Protein AF-A0A7S0XSB6-F1 (afdb_monomer)

Solvent-accessible surface area (backbone atoms only — not comparable to full-atom values): 20574 Å² total; per-residue (Å²): 130,50,94,81,71,77,56,43,35,43,68,70,55,48,52,51,52,40,43,72,72,69,50,85,68,53,77,68,51,53,50,52,53,38,41,76,37,70,24,50,68,46,96,87,71,50,72,51,73,60,26,44,51,65,60,31,54,49,51,53,53,50,52,53,52,50,51,50,48,42,58,72,69,38,48,63,59,51,53,53,54,49,54,60,70,72,47,89,71,77,88,82,67,87,76,77,85,83,84,77,89,80,90,78,83,95,72,95,74,86,87,77,83,80,72,66,60,68,63,57,51,56,54,52,50,60,50,51,54,53,48,52,53,49,53,49,49,50,48,49,50,51,57,73,35,32,68,58,52,39,46,75,75,51,64,90,69,95,80,85,74,69,74,59,69,46,62,73,62,76,58,82,50,94,79,49,68,36,40,70,68,53,52,51,51,48,38,47,74,71,69,48,84,67,54,74,68,58,45,50,54,53,43,56,55,26,32,72,81,67,74,69,45,33,34,69,68,35,46,52,54,50,69,47,71,76,70,70,78,71,77,72,78,77,79,75,86,73,84,84,79,90,82,82,90,84,88,84,92,84,86,83,84,84,80,87,80,87,85,80,61,81,73,67,54,55,66,58,50,56,62,69,73,36,66,69,62,55,51,59,50,50,60,62,59,66,49,87,60,88,77,50,73,66,58,51,47,50,52,37,49,75,71,71,48,88,64,56,74,68,54,43,47,52,51,50,54,50,54,54,58,68,67,72,74,122

Foldseek 3Di:
DDPVPPQKDDLVRVVVVCVVVVNDDDLVVSLVLCVLQVWDADPVRDTDDIGRNVSSVVSVVVVVVVVVVCVVVCVVVVVVVVVVVVDCPDPPPDDDDPPDDDDDDDDDDDDPDDPPVVVVVVVVVVVVVVLVVVLVVVLVLCVVCVVVLCCLAPDDPPDDDDPVVNVVLVAHDQPDWAALVSVQVSCVVSVNDDDPVSSVVLVCQLPVVVPRTGGPVSSVVSSPDPPPPPPDPPPDDDDDDDDDDDDDDDDDDDDDDDDDDPVLVPLVVVCVVDVVNLVVVVVVVVPVDPQDLVNQVVVCVVVVNDDDSVVSSVVVVVNVVVVPPD

Nearest PDB structures (foldseek):
  2bl0-assembly1_C  TM=6.917E-01  e=5.162E-02  Physarum polycephalum
  6u42-assembly1_6P  TM=3.434E-01  e=3.060E-01  Chlamydomonas reinhardtii
  8snb-assembly1_3J  TM=2.338E-01  e=1.535E+00  Strongylocentrotus purpuratus

Secondary structure (DSSP, 8-state):
--TT-SSEE-HHHHHHHHHHTT----HHHHHHHHHHTT-EE-TTS-EES-EEHHHHHHHHHHHHHHHHHHHHTTHHHHHHHHHHHHS---S-S-----------------------HHHHHHHHHHHHHHHHHHHHHHHHHHHHTHHHHHHHHS---TTSS-HHHHHTTT--STTPPEEHHHHHHHHHHTT----HHHHHHHHHHH-TT--SEE-HHHHHHHHS-------------PPP---------------------TTHHHHHHHHHT-HHHHHHHHHHHHS-----HHHHHHHHHHTT----HHHHHHHHHHHHHHHTT-

InterPro domains:
  IPR002048 EF-hand domain [PS50222] (194-229)
  IPR011992 EF-hand domain pair [SSF47473] (5-223)
  IPR011992 EF-hand domain pair [SSF47473] (179-322)
  IPR051581 Calcium-Binding Signalling family [PTHR34524] (131-239)

Organism: Hemiselmis andersenii (NCBI:txid464988)

pLDDT: mean 70.0, std 22.0, range [27.61, 97.5]

Sequence (326 aa):
ISPAGDGRVEFEQLKTGLSAAGLMLGDGDYKAVWAAAGGDVYPNGRVSGRVDINGFLGVMQNQQRDEERMMESGYAVHMRSSLNKGWGVRDDAAVLPITGMNRGKSRPMDHASLVDEAVVEEKLTRSADRFAKWEEQVKSDLQAHKPSVMKLFRVVEPGTVTDQELREMGGGREGVPLGYKEVRKGLQKAGISVSDRDFETVWRRADKDCVGSVTFNDLTRAFAVADTPKESPSRKKFALPHMTDEEPTSPIKLRNTPATSEKDHIGLWMLQSNPTFISSFQNCLSDKREVSSDDFVSALSLSGVVLSDRDARELFRRAQLSSGGG

Mean predicted aligned error: 20.64 Å

Radius of gyration: 29.43 Å; Cα contacts (8 Å, |Δi|>4): 149; chains: 1; bounding box: 77×77×71 Å

Structure (mmCIF, N/CA/C/O backbone):
data_AF-A0A7S0XSB6-F1
#
_entry.id   AF-A0A7S0XSB6-F1
#
loop_
_atom_site.group_PDB
_atom_site.id
_atom_site.type_symbol
_atom_site.label_atom_id
_atom_site.label_alt_id
_atom_site.label_comp_id
_atom_site.label_asym_id
_atom_site.label_entity_id
_atom_site.label_seq_id
_atom_site.pdbx_PDB_ins_code
_atom_site.Cartn_x
_atom_site.Cartn_y
_atom_site.Cartn_z
_atom_site.occupancy
_atom_site.B_iso_or_equiv
_atom_site.auth_seq_id
_atom_site.auth_comp_id
_atom_site.auth_asym_id
_atom_site.auth_atom_id
_atom_site.pdbx_PDB_model_num
ATOM 1 N N . ILE A 1 1 ? 10.625 -1.079 -17.539 1.00 58.34 1 ILE A N 1
ATOM 2 C CA . ILE A 1 1 ? 11.972 -1.566 -17.936 1.00 58.34 1 ILE A CA 1
ATOM 3 C C . ILE A 1 1 ? 12.836 -0.340 -18.213 1.00 58.34 1 ILE A C 1
ATOM 5 O O . ILE A 1 1 ? 12.307 0.611 -18.780 1.00 58.34 1 ILE A O 1
ATOM 9 N N . SER A 1 2 ? 14.091 -0.322 -17.751 1.00 70.44 2 SER A N 1
ATOM 10 C CA . SER A 1 2 ? 15.007 0.814 -17.942 1.00 70.44 2 SER A CA 1
ATOM 11 C C . SER A 1 2 ? 15.144 1.153 -19.431 1.00 70.44 2 SER A C 1
ATOM 13 O O . SER A 1 2 ? 15.390 0.241 -20.224 1.00 70.44 2 SER A O 1
ATOM 15 N N . PRO A 1 3 ? 15.010 2.430 -19.832 1.00 76.25 3 PRO A N 1
ATOM 16 C CA . PRO A 1 3 ? 15.161 2.832 -21.230 1.00 76.25 3 PRO A CA 1
ATOM 17 C C . PRO A 1 3 ? 16.569 2.548 -21.772 1.00 76.25 3 PRO A C 1
ATOM 19 O O . PRO A 1 3 ? 16.753 2.489 -22.983 1.00 76.25 3 PRO A O 1
ATOM 22 N N . ALA A 1 4 ? 17.554 2.342 -20.890 1.00 85.19 4 ALA A N 1
ATOM 23 C CA . ALA A 1 4 ? 18.924 2.012 -21.263 1.00 85.19 4 ALA A CA 1
ATOM 24 C C . ALA A 1 4 ? 19.142 0.518 -21.574 1.00 85.19 4 ALA A C 1
ATOM 26 O O . ALA A 1 4 ? 20.193 0.169 -22.103 1.00 85.19 4 ALA A O 1
ATOM 27 N N . GLY A 1 5 ? 18.193 -0.368 -21.240 1.00 91.44 5 GLY A N 1
ATOM 28 C CA . GLY A 1 5 ? 18.325 -1.812 -21.480 1.00 91.44 5 GLY A CA 1
ATOM 29 C C . GLY A 1 5 ? 19.453 -2.499 -20.695 1.00 91.44 5 GLY A C 1
ATOM 30 O O . GLY A 1 5 ? 19.761 -3.656 -20.956 1.00 91.44 5 GLY A O 1
ATOM 31 N N . ASP A 1 6 ? 20.054 -1.822 -19.717 1.00 94.38 6 ASP A N 1
ATOM 32 C CA . ASP A 1 6 ? 21.196 -2.298 -18.926 1.00 94.38 6 ASP A CA 1
ATOM 33 C C . ASP A 1 6 ? 20.808 -3.265 -17.794 1.00 94.38 6 ASP A C 1
ATOM 35 O O . ASP A 1 6 ? 21.651 -3.649 -16.987 1.00 94.38 6 ASP A O 1
ATOM 39 N N . GLY A 1 7 ? 19.527 -3.634 -17.701 1.00 94.75 7 GLY A N 1
ATOM 40 C CA . GLY A 1 7 ? 18.993 -4.465 -16.620 1.00 94.75 7 GLY A CA 1
ATOM 41 C C . GLY A 1 7 ? 18.985 -3.773 -15.254 1.00 94.75 7 GLY A C 1
ATOM 42 O O . GLY A 1 7 ? 18.571 -4.378 -14.270 1.00 94.75 7 GLY A O 1
ATOM 43 N N . ARG A 1 8 ? 19.397 -2.504 -15.165 1.00 96.50 8 ARG A N 1
ATOM 44 C CA . ARG A 1 8 ? 19.453 -1.769 -13.902 1.00 96.50 8 ARG A CA 1
ATOM 45 C C . ARG A 1 8 ? 18.243 -0.865 -13.761 1.00 96.50 8 ARG A C 1
ATOM 47 O O . ARG A 1 8 ? 17.871 -0.172 -14.701 1.00 96.50 8 ARG A O 1
ATOM 54 N N . VAL A 1 9 ? 17.637 -0.853 -12.582 1.00 96.88 9 VAL A N 1
ATOM 55 C CA . VAL A 1 9 ? 16.464 -0.030 -12.278 1.00 96.88 9 VAL A CA 1
ATOM 56 C C . VAL A 1 9 ? 16.768 0.953 -11.159 1.00 96.88 9 VAL A C 1
ATOM 58 O O . VAL A 1 9 ? 17.516 0.655 -10.227 1.00 96.88 9 VAL A O 1
ATOM 61 N N . GLU A 1 10 ? 16.195 2.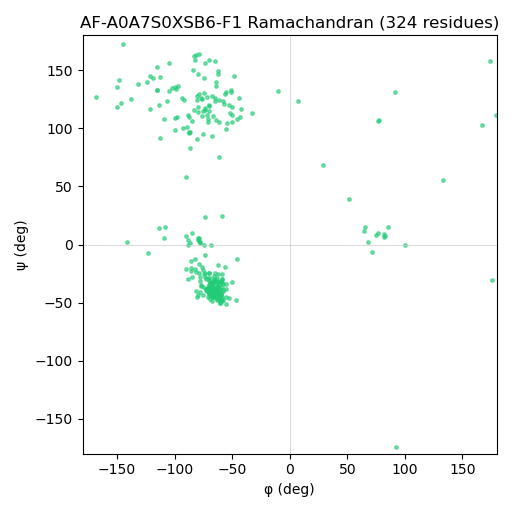147 -11.269 1.00 96.94 10 GLU A N 1
ATOM 62 C CA . GLU A 1 10 ? 16.177 3.142 -10.193 1.00 96.94 10 GLU A CA 1
ATOM 63 C C . GLU A 1 10 ? 15.022 2.861 -9.219 1.00 96.94 10 GLU A C 1
ATOM 65 O O . GLU A 1 10 ? 14.068 2.156 -9.556 1.00 96.94 10 GLU A O 1
ATOM 70 N N . PHE A 1 11 ? 15.085 3.427 -8.010 1.00 96.75 11 PHE A N 1
ATOM 71 C CA . PHE A 1 11 ? 14.106 3.155 -6.950 1.00 96.75 11 PHE A CA 1
ATOM 72 C C . PHE A 1 11 ? 12.657 3.420 -7.380 1.00 96.75 11 PHE A C 1
ATOM 74 O O . PHE A 1 11 ? 11.788 2.572 -7.189 1.00 96.75 11 PHE A O 1
ATOM 81 N N . GLU A 1 12 ? 12.398 4.549 -8.043 1.00 96.69 12 GLU A N 1
ATOM 82 C CA . GLU A 1 12 ? 11.055 4.897 -8.530 1.00 96.69 12 GLU A CA 1
ATOM 83 C C . GLU A 1 12 ? 10.557 3.941 -9.625 1.00 96.69 12 GLU A C 1
ATOM 85 O O . GLU A 1 12 ? 9.363 3.646 -9.716 1.00 96.69 12 GLU A O 1
ATOM 90 N N . GLN A 1 13 ? 11.470 3.398 -10.437 1.00 95.88 13 GLN A N 1
ATOM 91 C CA . GLN A 1 13 ? 11.128 2.411 -11.463 1.00 95.88 13 GLN A CA 1
ATOM 92 C C . GLN A 1 13 ? 10.774 1.062 -10.833 1.00 95.88 13 GLN A C 1
ATOM 94 O O . GLN A 1 13 ? 9.817 0.425 -11.274 1.00 95.88 13 GLN A O 1
ATOM 99 N N . LEU A 1 14 ? 11.505 0.647 -9.790 1.00 95.50 14 LEU A N 1
ATOM 100 C CA . LEU A 1 14 ? 11.171 -0.547 -9.015 1.00 95.50 14 LEU A CA 1
ATOM 101 C C . LEU A 1 14 ? 9.812 -0.379 -8.326 1.00 95.50 14 LEU A C 1
ATOM 103 O O . LEU A 1 14 ? 8.959 -1.254 -8.452 1.00 95.50 14 LEU A O 1
ATOM 107 N N . LYS A 1 15 ? 9.585 0.762 -7.663 1.00 96.50 15 LYS A N 1
ATOM 108 C CA . LYS A 1 15 ? 8.315 1.090 -7.000 1.00 96.50 15 LYS A CA 1
ATOM 109 C C . LYS A 1 15 ? 7.144 1.005 -7.976 1.00 96.50 15 LYS A C 1
ATOM 111 O O . LYS A 1 15 ? 6.189 0.277 -7.726 1.00 96.50 15 LYS A O 1
ATOM 116 N N . THR A 1 16 ? 7.271 1.664 -9.128 1.00 95.94 16 THR A N 1
ATOM 117 C CA . THR A 1 16 ? 6.263 1.632 -10.198 1.00 95.94 16 THR A CA 1
ATOM 118 C C . THR A 1 16 ? 6.025 0.210 -10.709 1.00 95.94 16 THR A C 1
ATOM 120 O O . THR A 1 16 ? 4.878 -0.185 -10.897 1.00 95.94 16 THR A O 1
ATOM 123 N N . GLY A 1 17 ? 7.088 -0.578 -10.907 1.00 94.75 17 GLY A N 1
ATOM 124 C CA . GLY A 1 17 ? 6.984 -1.967 -11.359 1.00 94.75 17 GLY A CA 1
ATOM 125 C C . GLY A 1 17 ? 6.256 -2.871 -10.362 1.00 94.75 17 GLY A C 1
ATOM 126 O O . GLY A 1 17 ? 5.386 -3.640 -10.759 1.00 94.75 17 GLY A O 1
ATOM 127 N N . LEU A 1 18 ? 6.558 -2.741 -9.069 1.00 94.75 18 LEU A N 1
ATOM 128 C CA . LEU A 1 18 ? 5.890 -3.489 -8.001 1.00 94.75 18 LEU A CA 1
ATOM 129 C C . LEU A 1 18 ? 4.416 -3.082 -7.864 1.00 94.75 18 LEU A C 1
ATOM 131 O O . LEU A 1 18 ? 3.551 -3.951 -7.791 1.00 94.75 18 LEU A O 1
ATOM 135 N N . SER A 1 19 ? 4.108 -1.782 -7.916 1.00 94.56 19 SER A N 1
ATOM 136 C CA . SER A 1 19 ? 2.720 -1.303 -7.923 1.00 94.56 19 SER A CA 1
ATOM 137 C C . SER A 1 19 ? 1.939 -1.808 -9.138 1.00 94.56 19 SER A C 1
ATOM 139 O O . SER A 1 19 ? 0.792 -2.223 -8.994 1.00 94.56 19 SER A O 1
ATOM 141 N N . ALA A 1 20 ? 2.557 -1.827 -10.323 1.00 93.00 20 ALA A N 1
ATOM 142 C CA . ALA A 1 20 ? 1.941 -2.365 -11.536 1.00 93.00 20 ALA A CA 1
ATOM 143 C C . ALA A 1 20 ? 1.693 -3.881 -11.454 1.00 93.00 20 ALA A C 1
ATOM 145 O O . ALA A 1 20 ? 0.752 -4.378 -12.064 1.00 93.00 20 ALA A O 1
ATOM 146 N N . ALA A 1 21 ? 2.490 -4.606 -10.665 1.00 91.56 21 ALA A N 1
ATOM 147 C CA . ALA A 1 21 ? 2.267 -6.014 -10.346 1.00 91.56 21 ALA A CA 1
ATOM 148 C C . ALA A 1 21 ? 1.198 -6.237 -9.251 1.00 91.56 21 ALA A C 1
ATOM 150 O O . ALA A 1 21 ? 1.011 -7.365 -8.803 1.00 91.56 21 ALA A O 1
ATOM 151 N N . GLY A 1 22 ? 0.512 -5.182 -8.794 1.00 93.12 22 GLY A N 1
ATOM 152 C CA . GLY A 1 22 ? -0.508 -5.255 -7.744 1.00 93.12 22 GLY A CA 1
ATOM 153 C C . GLY A 1 22 ? 0.048 -5.268 -6.316 1.00 93.12 22 GLY A C 1
ATOM 154 O O . GLY A 1 22 ? -0.717 -5.413 -5.364 1.00 93.12 22 GLY A O 1
ATOM 155 N N . LEU A 1 23 ? 1.361 -5.087 -6.135 1.00 93.25 23 LEU A N 1
ATOM 156 C CA . LEU A 1 23 ? 1.990 -5.006 -4.816 1.00 93.25 23 LEU A CA 1
ATOM 157 C C . LEU A 1 23 ? 1.967 -3.556 -4.319 1.00 93.25 23 LEU A C 1
ATOM 159 O O . LEU A 1 23 ? 2.831 -2.738 -4.647 1.00 93.25 23 LEU A O 1
ATOM 163 N N . MET A 1 24 ? 0.952 -3.248 -3.513 1.00 92.81 24 MET A N 1
ATOM 164 C CA . MET A 1 24 ? 0.815 -1.983 -2.789 1.00 92.81 24 MET A CA 1
ATOM 165 C C . MET A 1 24 ? 1.565 -2.087 -1.456 1.00 92.81 24 MET A C 1
ATOM 167 O O . MET A 1 24 ? 1.044 -2.638 -0.489 1.00 92.81 24 MET A O 1
ATOM 171 N N . LEU A 1 25 ? 2.802 -1.591 -1.417 1.00 95.25 25 LEU A N 1
ATOM 172 C CA . LEU A 1 25 ? 3.657 -1.629 -0.228 1.00 95.25 25 LEU A CA 1
ATOM 173 C C . LEU A 1 25 ? 3.739 -0.247 0.440 1.00 95.25 25 LEU A C 1
ATOM 175 O O . LEU A 1 25 ? 3.542 0.784 -0.207 1.00 95.25 25 LEU A O 1
ATOM 179 N N . GLY A 1 26 ? 4.047 -0.201 1.739 1.00 94.69 26 GLY A N 1
ATOM 180 C CA . GLY A 1 26 ? 4.381 1.060 2.401 1.00 94.69 26 GLY A CA 1
ATOM 181 C C . GLY A 1 26 ? 5.743 1.593 1.939 1.00 94.69 26 GLY A C 1
ATOM 182 O O . GLY A 1 26 ? 6.605 0.839 1.497 1.00 94.69 26 GLY A O 1
ATOM 183 N N . ASP A 1 27 ? 5.998 2.897 2.093 1.00 95.38 27 ASP A N 1
ATOM 184 C CA . ASP A 1 27 ? 7.312 3.479 1.758 1.00 95.38 27 ASP A CA 1
ATOM 185 C C . ASP A 1 27 ? 8.470 2.838 2.546 1.00 95.38 27 ASP A C 1
ATOM 187 O O . ASP A 1 27 ? 9.593 2.774 2.049 1.00 95.38 27 ASP A O 1
ATOM 191 N N . GLY A 1 28 ? 8.213 2.359 3.768 1.00 95.75 28 GLY A N 1
ATOM 192 C CA . GLY A 1 28 ? 9.189 1.591 4.547 1.00 95.75 28 GLY A CA 1
ATOM 193 C C . GLY A 1 28 ? 9.495 0.231 3.919 1.00 95.75 28 GLY A C 1
ATOM 194 O O . GLY A 1 28 ? 10.660 -0.144 3.802 1.00 95.75 28 GLY A O 1
ATOM 195 N N . ASP A 1 29 ? 8.465 -0.456 3.434 1.00 96.62 29 ASP A N 1
ATOM 196 C CA . ASP A 1 29 ? 8.582 -1.772 2.808 1.00 96.62 29 ASP A CA 1
ATOM 197 C C . ASP A 1 29 ? 9.283 -1.679 1.450 1.00 96.62 29 ASP A C 1
ATOM 199 O O . ASP A 1 29 ? 10.177 -2.471 1.168 1.00 96.62 29 ASP A O 1
ATOM 203 N N . TYR A 1 30 ? 8.981 -0.657 0.636 1.00 96.75 30 TYR A N 1
ATOM 204 C CA . TYR A 1 30 ? 9.718 -0.416 -0.611 1.00 96.75 30 TYR A CA 1
ATOM 205 C C . TYR A 1 30 ? 11.215 -0.216 -0.362 1.00 96.75 30 TYR A C 1
ATOM 207 O O . TYR A 1 30 ? 12.038 -0.719 -1.125 1.00 96.75 30 TYR A O 1
ATOM 215 N N . LYS A 1 31 ? 11.589 0.486 0.714 1.00 97.06 31 LYS A N 1
ATOM 216 C CA . LYS A 1 31 ? 12.999 0.668 1.096 1.00 97.06 31 LYS A CA 1
ATOM 217 C C . LYS A 1 31 ? 13.631 -0.632 1.580 1.00 97.06 31 LYS A C 1
ATOM 219 O O . LYS A 1 31 ? 14.782 -0.889 1.247 1.00 97.06 31 LYS A O 1
ATOM 224 N N . ALA A 1 32 ? 12.894 -1.456 2.322 1.00 95.56 32 ALA A N 1
ATOM 225 C CA . ALA A 1 32 ? 13.370 -2.773 2.737 1.00 95.56 32 ALA A CA 1
ATOM 226 C C . ALA A 1 32 ? 13.613 -3.689 1.526 1.00 95.56 32 ALA A C 1
ATOM 228 O O . ALA A 1 32 ? 14.671 -4.309 1.432 1.00 95.56 32 ALA A O 1
ATOM 229 N N . VAL A 1 33 ? 12.689 -3.703 0.560 1.00 94.94 33 VAL A N 1
ATOM 230 C CA . VAL A 1 33 ? 12.844 -4.438 -0.706 1.00 94.94 33 VAL A CA 1
ATOM 231 C C . VAL A 1 33 ? 14.030 -3.897 -1.509 1.00 94.94 33 VAL A C 1
ATOM 233 O O . VAL A 1 33 ? 14.827 -4.680 -2.018 1.00 94.94 33 VAL A O 1
ATOM 236 N N . TRP A 1 34 ? 14.204 -2.574 -1.575 1.00 96.38 34 TRP A N 1
ATOM 237 C CA . TRP A 1 34 ? 15.356 -1.948 -2.233 1.00 96.38 34 TRP A CA 1
ATOM 238 C C . TRP A 1 34 ? 16.688 -2.354 -1.597 1.00 96.38 34 TRP A C 1
ATOM 240 O O . TRP A 1 34 ? 17.613 -2.733 -2.313 1.00 96.38 34 TRP A O 1
ATOM 250 N N . ALA A 1 35 ? 16.772 -2.340 -0.264 1.00 95.50 35 ALA A N 1
ATOM 251 C CA . ALA A 1 35 ? 17.956 -2.784 0.467 1.00 95.50 35 ALA A CA 1
ATOM 252 C C . ALA A 1 35 ? 18.254 -4.271 0.222 1.00 95.50 35 ALA A C 1
ATOM 254 O O . ALA A 1 35 ? 19.399 -4.639 -0.033 1.00 95.50 35 ALA A O 1
ATOM 255 N N . ALA A 1 36 ? 17.223 -5.122 0.238 1.00 93.00 36 ALA A N 1
ATOM 256 C CA . ALA A 1 36 ? 17.352 -6.552 -0.048 1.00 93.00 36 ALA A CA 1
ATOM 257 C C . ALA A 1 36 ? 17.825 -6.823 -1.485 1.00 93.00 36 ALA A C 1
ATOM 259 O O . ALA A 1 36 ? 18.522 -7.801 -1.743 1.00 93.00 36 ALA A O 1
ATOM 260 N N . ALA A 1 37 ? 17.496 -5.925 -2.412 1.00 94.12 37 ALA A N 1
ATOM 261 C CA . ALA A 1 37 ? 17.958 -5.971 -3.789 1.00 94.12 37 ALA A CA 1
ATOM 262 C C . ALA A 1 37 ? 19.406 -5.470 -3.983 1.00 94.12 37 ALA A C 1
ATOM 264 O O . ALA A 1 37 ? 19.897 -5.435 -5.110 1.00 94.12 37 ALA A O 1
ATOM 265 N N . GLY A 1 38 ? 20.091 -5.070 -2.905 1.00 94.69 38 GLY A N 1
ATOM 266 C CA . GLY A 1 38 ? 21.448 -4.519 -2.940 1.00 94.69 38 GLY A CA 1
ATOM 267 C C . GLY A 1 38 ? 21.510 -3.015 -3.216 1.00 94.69 38 GLY A C 1
ATOM 268 O O . GLY A 1 38 ? 22.572 -2.506 -3.564 1.00 94.69 38 GLY A O 1
ATOM 269 N N . GLY A 1 39 ? 20.387 -2.304 -3.100 1.00 96.06 39 GLY A N 1
ATOM 270 C CA . GLY A 1 39 ? 20.333 -0.850 -3.210 1.00 96.06 39 GLY A CA 1
ATOM 271 C C . GLY A 1 39 ? 20.680 -0.144 -1.896 1.00 96.06 39 GLY A C 1
ATOM 272 O O . GLY A 1 39 ? 20.407 -0.649 -0.807 1.00 96.06 39 GLY A O 1
ATOM 273 N N . ASP A 1 40 ? 21.243 1.061 -1.982 1.00 97.38 40 ASP A N 1
ATOM 274 C CA . ASP A 1 40 ? 21.654 1.820 -0.799 1.00 97.38 40 ASP A CA 1
ATOM 275 C C . ASP A 1 40 ? 20.460 2.539 -0.148 1.00 97.38 40 ASP A C 1
ATOM 277 O O . ASP A 1 40 ? 19.733 3.300 -0.800 1.00 97.38 40 ASP A O 1
ATOM 281 N N . VAL A 1 41 ? 20.281 2.338 1.164 1.00 97.44 41 VAL A N 1
ATOM 282 C CA . VAL A 1 41 ? 19.310 3.059 2.005 1.00 97.44 41 VAL A CA 1
ATOM 283 C C . VAL A 1 41 ? 20.055 3.759 3.140 1.00 97.44 41 VAL A C 1
ATOM 285 O O . VAL A 1 41 ? 20.661 3.120 3.997 1.00 97.44 41 VAL A O 1
ATOM 288 N N . TYR A 1 42 ? 20.007 5.088 3.171 1.00 97.25 42 TYR A N 1
ATOM 289 C CA . TYR A 1 42 ? 20.665 5.893 4.200 1.00 97.25 42 TYR A CA 1
ATOM 290 C C . TYR A 1 42 ? 19.816 5.997 5.483 1.00 97.25 42 TYR A C 1
ATOM 292 O O . TYR A 1 42 ? 18.589 5.895 5.419 1.00 97.25 42 TYR A O 1
ATOM 300 N N . PRO A 1 43 ? 20.420 6.315 6.649 1.00 96.88 43 PRO A N 1
ATOM 301 C CA . PRO A 1 43 ? 19.699 6.460 7.922 1.00 96.88 43 PRO A CA 1
ATOM 302 C C . PRO A 1 43 ? 18.590 7.523 7.926 1.00 96.88 43 PRO A C 1
ATOM 304 O O . PRO A 1 43 ? 17.634 7.423 8.686 1.00 96.88 43 PRO A O 1
ATOM 307 N N . ASN A 1 44 ? 18.688 8.537 7.062 1.00 96.19 44 ASN A N 1
ATOM 308 C CA . ASN A 1 44 ? 17.639 9.547 6.874 1.00 96.19 44 ASN A CA 1
ATOM 309 C C . ASN A 1 44 ? 16.475 9.054 5.988 1.00 96.19 44 ASN A C 1
ATOM 311 O O . ASN A 1 44 ? 15.602 9.836 5.617 1.00 96.19 44 ASN A O 1
ATOM 315 N N . GLY A 1 45 ? 16.484 7.777 5.597 1.00 95.81 45 GLY A N 1
ATOM 316 C CA . GLY A 1 45 ? 15.491 7.160 4.730 1.00 95.81 45 GLY A CA 1
ATOM 317 C C . GLY A 1 45 ? 15.622 7.538 3.257 1.00 95.81 45 GLY A C 1
ATOM 318 O O . GLY A 1 45 ? 14.721 7.198 2.487 1.00 95.81 45 GLY A O 1
ATOM 319 N N . ARG A 1 46 ? 16.683 8.243 2.847 1.00 97.19 46 ARG A N 1
ATOM 320 C CA . ARG A 1 46 ? 16.968 8.493 1.432 1.00 97.19 46 ARG A CA 1
ATOM 321 C C . ARG A 1 46 ? 17.501 7.213 0.797 1.00 97.19 46 ARG A C 1
ATOM 323 O O . ARG A 1 46 ? 18.254 6.475 1.422 1.00 97.19 46 ARG A O 1
ATOM 330 N N . VAL A 1 47 ? 17.122 6.979 -0.448 1.00 97.50 47 VAL A N 1
ATOM 331 C CA . VAL A 1 47 ? 17.588 5.852 -1.258 1.00 97.50 47 VAL A CA 1
ATOM 332 C C . VAL A 1 47 ? 18.449 6.373 -2.399 1.00 97.50 47 VAL A C 1
ATOM 334 O O . VAL A 1 47 ? 18.195 7.464 -2.922 1.00 97.50 47 VAL A O 1
ATOM 337 N N . SER A 1 48 ? 19.491 5.635 -2.758 1.00 96.88 48 SER A N 1
ATOM 338 C CA . SER A 1 48 ? 20.333 5.937 -3.915 1.00 96.88 48 SER A CA 1
ATOM 339 C C . SER A 1 48 ? 20.813 4.655 -4.590 1.00 96.88 48 SER A C 1
ATOM 341 O O . SER A 1 48 ? 20.585 3.543 -4.110 1.00 96.88 48 SER A O 1
ATOM 343 N N . GLY A 1 49 ? 21.449 4.833 -5.746 1.00 95.31 49 GLY A N 1
ATOM 344 C CA . GLY A 1 49 ? 22.010 3.746 -6.531 1.00 95.31 49 GLY A CA 1
ATOM 345 C C . GLY A 1 49 ? 21.052 3.206 -7.588 1.00 95.31 49 GLY A C 1
ATOM 346 O O . GLY A 1 49 ? 19.978 3.751 -7.850 1.00 95.31 49 GLY A O 1
ATOM 347 N N . ARG A 1 50 ? 21.497 2.132 -8.233 1.00 96.94 50 ARG A N 1
ATOM 348 C CA . ARG A 1 50 ? 20.721 1.354 -9.194 1.00 96.94 50 ARG A CA 1
ATOM 349 C C . ARG A 1 50 ? 20.860 -0.112 -8.835 1.00 96.94 50 ARG A C 1
ATOM 351 O O . ARG A 1 50 ? 21.963 -0.564 -8.542 1.00 96.94 50 ARG A O 1
ATOM 358 N N . VAL A 1 51 ? 19.755 -0.833 -8.905 1.00 96.56 51 VAL A N 1
ATOM 359 C CA . VAL A 1 51 ? 19.686 -2.262 -8.604 1.00 96.56 51 VAL A CA 1
ATOM 360 C C . VAL A 1 51 ? 19.642 -3.035 -9.914 1.00 96.56 51 VAL A C 1
ATOM 362 O O . VAL A 1 51 ? 18.893 -2.666 -10.815 1.00 96.56 51 VAL A O 1
ATOM 365 N N . ASP A 1 52 ? 20.429 -4.103 -10.030 1.00 96.06 52 ASP A N 1
ATOM 366 C CA . ASP A 1 52 ? 20.301 -5.056 -11.137 1.00 96.06 52 ASP A CA 1
ATOM 367 C C . ASP A 1 52 ? 19.052 -5.921 -10.923 1.00 96.06 52 ASP A C 1
ATOM 369 O O . ASP A 1 52 ? 18.968 -6.688 -9.960 1.00 96.06 52 ASP A O 1
ATOM 373 N N . ILE A 1 53 ? 18.073 -5.796 -11.822 1.00 94.19 53 ILE A N 1
ATOM 374 C CA . ILE A 1 53 ? 16.799 -6.510 -11.720 1.00 94.19 53 ILE A CA 1
ATOM 375 C C . ILE A 1 53 ? 16.994 -8.026 -11.787 1.00 94.19 53 ILE A C 1
ATOM 377 O O . ILE A 1 53 ? 16.264 -8.765 -11.132 1.00 94.19 53 ILE A O 1
ATOM 381 N N . ASN A 1 54 ? 17.997 -8.500 -12.530 1.00 93.19 54 ASN A N 1
ATOM 382 C CA . ASN A 1 54 ? 18.282 -9.928 -12.631 1.00 93.19 54 ASN A CA 1
ATOM 383 C C . ASN A 1 54 ? 18.870 -10.452 -11.319 1.00 93.19 54 ASN A C 1
ATOM 385 O O . ASN A 1 54 ? 18.498 -11.534 -10.868 1.00 93.19 54 ASN A O 1
ATOM 389 N N . GLY A 1 55 ? 19.730 -9.655 -10.674 1.00 91.56 55 GLY A N 1
ATOM 390 C CA . GLY A 1 55 ? 20.230 -9.937 -9.330 1.00 91.56 55 GLY A CA 1
ATOM 391 C C . GLY A 1 55 ? 19.094 -10.014 -8.309 1.00 91.56 55 GLY A C 1
ATOM 392 O O . GLY A 1 55 ? 19.006 -10.986 -7.561 1.00 91.56 55 GLY A O 1
ATOM 393 N N . PHE A 1 56 ? 18.173 -9.047 -8.338 1.00 91.50 56 PHE A N 1
ATOM 394 C CA . PHE A 1 56 ? 16.996 -9.031 -7.466 1.00 91.50 56 PHE A CA 1
ATOM 395 C C . PHE A 1 56 ? 16.096 -10.262 -7.651 1.00 91.50 56 PHE A C 1
ATOM 397 O O . PHE A 1 56 ? 15.748 -10.929 -6.676 1.00 91.50 56 PHE A O 1
ATOM 404 N N . LEU A 1 57 ? 15.756 -10.607 -8.898 1.00 91.56 57 LEU A N 1
ATOM 405 C CA . LEU A 1 57 ? 14.950 -11.794 -9.198 1.00 91.56 57 LEU A CA 1
ATOM 406 C C . LEU A 1 57 ? 15.656 -13.086 -8.766 1.00 91.56 57 LEU A C 1
ATOM 408 O O . LEU A 1 57 ? 15.004 -14.000 -8.261 1.00 91.56 57 LEU A O 1
ATOM 412 N N . GLY A 1 58 ? 16.984 -13.144 -8.897 1.00 91.88 58 GLY A N 1
ATOM 413 C CA . GLY A 1 58 ? 17.789 -14.255 -8.394 1.00 91.88 58 GLY A CA 1
ATOM 414 C C . GLY A 1 58 ? 17.708 -14.407 -6.872 1.00 91.88 58 GLY A C 1
ATOM 415 O O . GLY A 1 58 ? 17.547 -15.522 -6.376 1.00 91.88 58 GLY A O 1
ATOM 416 N N . VAL A 1 59 ? 17.756 -13.300 -6.122 1.00 88.06 59 VAL A N 1
ATOM 417 C CA . VAL A 1 59 ? 17.584 -13.313 -4.657 1.00 88.06 59 VAL A CA 1
ATOM 418 C C . VAL A 1 59 ? 16.191 -13.817 -4.275 1.00 88.06 59 VAL A C 1
ATOM 420 O O . VAL A 1 59 ? 16.086 -14.690 -3.417 1.00 88.06 59 VAL A O 1
ATOM 423 N N . MET A 1 60 ? 15.134 -13.350 -4.949 1.00 87.69 60 MET A N 1
ATOM 424 C CA . MET A 1 60 ? 13.766 -13.812 -4.677 1.00 87.69 60 MET A CA 1
ATOM 425 C C . MET A 1 60 ? 13.576 -15.311 -4.948 1.00 87.69 60 MET A C 1
ATOM 427 O O . MET A 1 60 ? 12.955 -16.006 -4.146 1.00 87.69 60 MET A O 1
ATOM 431 N N . GLN A 1 61 ? 14.135 -15.831 -6.044 1.00 91.00 61 GLN A N 1
ATOM 432 C CA . GLN A 1 61 ? 14.070 -17.264 -6.352 1.00 91.00 61 GLN A CA 1
ATOM 433 C C . GLN A 1 61 ? 14.837 -18.111 -5.332 1.00 91.00 61 GLN A C 1
ATOM 435 O O . GLN A 1 61 ? 14.381 -19.191 -4.957 1.00 91.00 61 GLN A O 1
ATOM 440 N N . ASN A 1 62 ? 15.991 -17.631 -4.864 1.00 88.62 62 ASN A N 1
ATOM 441 C CA . ASN A 1 62 ? 16.743 -18.320 -3.818 1.00 88.62 62 ASN A CA 1
ATOM 442 C C . ASN A 1 62 ? 15.982 -18.318 -2.490 1.00 88.62 62 ASN A C 1
ATOM 444 O O . ASN A 1 62 ? 15.940 -19.348 -1.829 1.00 88.62 62 ASN A O 1
ATOM 448 N N . GLN A 1 63 ? 15.317 -17.213 -2.145 1.00 86.56 63 GLN A N 1
ATOM 449 C CA . GLN A 1 63 ? 14.496 -17.139 -0.940 1.00 86.56 63 GLN A CA 1
ATOM 450 C C . GLN A 1 63 ? 13.315 -18.118 -0.991 1.00 86.56 63 GLN A C 1
ATOM 452 O O . GLN A 1 63 ? 13.079 -18.819 -0.013 1.00 86.56 63 GLN A O 1
ATOM 457 N N . GLN A 1 64 ? 12.640 -18.248 -2.138 1.00 86.81 64 GLN A N 1
ATOM 458 C CA . GLN A 1 64 ? 11.599 -19.268 -2.321 1.00 86.81 64 GLN A CA 1
ATOM 459 C C . GLN A 1 64 ? 12.142 -20.689 -2.142 1.00 86.81 64 GLN A C 1
ATOM 461 O O . GLN A 1 64 ? 11.536 -21.494 -1.444 1.00 86.81 64 GLN A O 1
ATOM 466 N N . ARG A 1 65 ? 13.315 -20.994 -2.711 1.00 90.06 65 ARG A N 1
ATOM 467 C CA . ARG A 1 65 ? 13.948 -22.312 -2.540 1.00 90.06 65 ARG A CA 1
ATOM 468 C C . ARG A 1 65 ? 14.370 -22.583 -1.105 1.00 90.06 65 ARG A C 1
ATOM 470 O O . ARG A 1 65 ? 14.296 -23.721 -0.653 1.00 90.06 65 ARG A O 1
ATOM 477 N N . ASP A 1 66 ? 14.847 -21.569 -0.396 1.00 87.06 66 ASP A N 1
ATOM 478 C CA . ASP A 1 66 ? 15.211 -21.711 1.008 1.00 87.06 66 ASP A CA 1
ATOM 479 C C . ASP A 1 66 ? 13.963 -21.909 1.875 1.00 87.06 66 ASP A C 1
ATOM 481 O O . ASP A 1 66 ? 13.985 -22.746 2.774 1.00 87.06 66 ASP A O 1
ATOM 485 N N . GLU A 1 67 ? 12.853 -21.234 1.568 1.00 84.75 67 GLU A N 1
ATOM 486 C CA . GLU A 1 67 ? 11.554 -21.488 2.202 1.00 84.75 67 GLU A CA 1
ATOM 487 C C . GLU A 1 67 ? 11.049 -22.911 1.922 1.00 84.75 67 GLU A C 1
ATOM 489 O O . GLU A 1 67 ? 10.653 -23.608 2.857 1.00 84.75 67 GLU A O 1
ATOM 494 N N . GLU A 1 68 ? 11.134 -23.385 0.677 1.00 88.62 68 GLU A N 1
ATOM 495 C CA . GLU A 1 68 ? 10.818 -24.771 0.308 1.00 88.62 68 GLU A CA 1
ATOM 496 C C . GLU A 1 68 ? 11.690 -25.762 1.083 1.00 88.62 68 GLU A C 1
ATOM 498 O O . GLU A 1 68 ? 11.166 -26.661 1.735 1.00 88.62 68 GLU A O 1
ATOM 503 N N . ARG A 1 69 ? 13.010 -25.548 1.138 1.00 88.38 69 ARG A N 1
ATOM 504 C CA . ARG A 1 69 ? 13.933 -26.388 1.922 1.00 88.38 69 ARG A CA 1
ATOM 505 C C . ARG A 1 69 ? 13.638 -26.347 3.419 1.00 88.38 69 ARG A C 1
ATOM 507 O O . ARG A 1 69 ? 13.777 -27.360 4.107 1.00 88.38 69 ARG A O 1
ATOM 514 N N . MET A 1 70 ? 13.234 -25.200 3.961 1.00 81.25 70 MET A N 1
ATOM 515 C CA . MET A 1 70 ? 12.814 -25.093 5.362 1.00 81.25 70 MET A CA 1
ATOM 516 C C . MET A 1 70 ? 11.505 -25.847 5.620 1.00 81.25 70 MET A C 1
ATOM 518 O O . MET A 1 70 ? 11.354 -26.466 6.678 1.00 81.25 70 MET A O 1
ATOM 522 N N . MET A 1 71 ? 10.577 -25.847 4.663 1.00 79.94 71 MET A N 1
ATOM 523 C CA . MET A 1 71 ? 9.353 -26.643 4.741 1.00 79.94 71 MET A CA 1
ATOM 524 C C . MET A 1 71 ? 9.644 -28.146 4.615 1.00 79.94 71 MET A C 1
ATOM 526 O O . MET A 1 71 ? 9.155 -28.928 5.432 1.00 79.94 71 MET A O 1
ATOM 530 N N . GLU A 1 72 ? 10.504 -28.546 3.677 1.00 87.38 72 GLU A N 1
ATOM 531 C CA . GLU A 1 72 ? 10.907 -29.938 3.435 1.00 87.38 72 GLU A CA 1
ATOM 532 C C . GLU A 1 72 ? 11.737 -30.529 4.578 1.00 87.38 72 GLU A C 1
ATOM 534 O O . GLU A 1 72 ? 11.552 -31.686 4.950 1.00 87.38 72 GLU A O 1
ATOM 539 N N . SER A 1 73 ? 12.612 -29.734 5.200 1.00 85.00 73 SER A N 1
ATOM 540 C CA . SER A 1 73 ? 13.431 -30.175 6.341 1.00 85.00 73 SER A CA 1
ATOM 541 C C . SER A 1 73 ? 12.619 -30.447 7.614 1.00 85.00 73 SER A C 1
ATOM 543 O O . SER A 1 73 ? 13.185 -30.809 8.647 1.00 85.00 73 SER A O 1
ATOM 545 N N . GLY A 1 74 ? 11.294 -30.257 7.580 1.00 81.75 74 GLY A N 1
ATOM 546 C CA . GLY A 1 74 ? 10.431 -30.424 8.743 1.00 81.75 74 GLY A CA 1
ATOM 547 C C . GLY A 1 74 ? 10.726 -29.402 9.842 1.00 81.75 74 GLY A C 1
ATOM 548 O O . GLY A 1 74 ? 10.262 -29.570 10.971 1.00 81.75 74 GLY A O 1
ATOM 549 N N . TYR A 1 75 ? 11.465 -28.327 9.543 1.00 76.38 75 TYR A N 1
ATOM 550 C CA . TYR A 1 75 ? 11.828 -27.298 10.517 1.00 76.38 75 TYR A CA 1
ATOM 551 C C . TYR A 1 75 ? 10.582 -26.650 11.137 1.00 76.38 75 TYR A C 1
ATOM 553 O O . TYR A 1 75 ? 10.530 -26.432 12.347 1.00 76.38 75 TYR A O 1
ATOM 561 N N . ALA A 1 76 ? 9.519 -26.461 10.348 1.00 65.62 76 ALA A N 1
ATOM 562 C CA . ALA A 1 76 ? 8.218 -26.009 10.845 1.00 65.62 76 ALA A CA 1
ATOM 563 C C . ALA A 1 76 ? 7.589 -26.990 11.858 1.00 65.62 76 ALA A C 1
ATOM 565 O O . ALA A 1 76 ? 7.007 -26.568 12.860 1.00 65.62 76 ALA A O 1
ATOM 566 N N . VAL A 1 77 ? 7.743 -28.302 11.642 1.00 67.25 77 VAL A N 1
ATOM 567 C CA . VAL A 1 77 ? 7.285 -29.352 12.569 1.00 67.25 77 VAL A CA 1
ATOM 568 C C . VAL A 1 77 ? 8.135 -29.345 13.844 1.00 67.25 77 VAL A C 1
ATOM 570 O O . VAL A 1 77 ? 7.600 -29.432 14.953 1.00 67.25 77 VAL A O 1
ATOM 573 N N . HIS A 1 78 ? 9.447 -29.152 13.708 1.00 62.97 78 HIS A N 1
ATOM 574 C CA . HIS A 1 78 ? 10.383 -29.122 14.828 1.00 62.97 78 HIS A CA 1
ATOM 575 C C . HIS A 1 78 ? 10.221 -27.874 15.710 1.00 62.97 78 HIS A C 1
ATOM 577 O O . HIS A 1 78 ? 10.181 -27.997 16.933 1.00 62.97 78 HIS A O 1
ATOM 583 N N . MET A 1 79 ? 10.039 -26.687 15.121 1.00 70.88 79 MET A N 1
ATOM 584 C CA . MET A 1 79 ? 9.756 -25.443 15.852 1.00 70.88 79 MET A CA 1
ATOM 585 C C . MET A 1 79 ? 8.424 -25.519 16.598 1.00 70.88 79 MET A C 1
ATOM 587 O O . MET A 1 79 ? 8.333 -25.107 17.754 1.00 70.88 79 MET A O 1
ATOM 591 N N . ARG A 1 80 ? 7.402 -26.124 15.985 1.00 55.94 80 ARG A N 1
ATOM 592 C CA . ARG A 1 80 ? 6.099 -26.332 16.628 1.00 55.94 80 ARG A CA 1
ATOM 593 C C . ARG A 1 80 ? 6.187 -27.321 17.795 1.00 55.94 80 ARG A C 1
ATOM 595 O O . ARG A 1 80 ? 5.581 -27.081 18.836 1.00 55.94 80 ARG A O 1
ATOM 602 N N . SER A 1 81 ? 6.992 -28.380 17.669 1.00 61.16 81 SER A N 1
ATOM 603 C CA . SER A 1 81 ? 7.262 -29.304 18.779 1.00 61.16 81 SER A CA 1
ATOM 604 C C . SER A 1 81 ? 8.070 -28.657 19.908 1.00 61.16 81 SER A C 1
ATOM 606 O O . SER A 1 81 ? 7.823 -28.980 21.069 1.00 61.16 81 SER A O 1
ATOM 608 N N . SER A 1 82 ? 9.025 -27.778 19.598 1.00 64.38 82 SER A N 1
ATOM 609 C CA . SER A 1 82 ? 9.848 -27.089 20.600 1.00 64.38 82 SER A CA 1
ATOM 610 C C . SER A 1 82 ? 9.066 -26.009 21.349 1.00 64.38 82 SER A C 1
ATOM 612 O O . SER A 1 82 ? 9.193 -25.899 22.566 1.00 64.38 82 SER A O 1
ATOM 614 N N . LEU A 1 83 ? 8.191 -25.270 20.659 1.00 53.56 83 LEU A N 1
ATOM 615 C CA . LEU A 1 83 ? 7.299 -24.296 21.294 1.00 53.56 83 LEU A CA 1
ATOM 616 C C . LEU A 1 83 ? 6.274 -24.977 22.215 1.00 53.56 83 LEU A C 1
ATOM 618 O O . LEU A 1 83 ? 6.039 -24.485 23.316 1.00 53.56 83 LEU A O 1
ATOM 622 N N . ASN A 1 84 ? 5.756 -26.150 21.835 1.00 55.75 84 ASN A N 1
ATOM 623 C CA . ASN A 1 84 ? 4.869 -26.939 22.699 1.00 55.75 84 ASN A CA 1
ATOM 624 C C . ASN A 1 84 ? 5.579 -27.561 23.915 1.00 55.75 84 ASN A C 1
ATOM 626 O O . ASN A 1 84 ? 4.924 -27.838 24.912 1.00 55.75 84 ASN A O 1
ATOM 630 N N . LYS A 1 85 ? 6.899 -27.788 23.859 1.00 56.44 85 LYS A N 1
ATOM 631 C CA . LYS A 1 85 ? 7.672 -28.334 24.992 1.00 56.44 85 LYS A CA 1
ATOM 632 C C . LYS A 1 85 ? 8.159 -27.265 25.976 1.00 56.44 85 LYS A C 1
ATOM 634 O O . LYS A 1 85 ? 8.451 -27.599 27.118 1.00 56.44 85 LYS A O 1
ATOM 639 N N . GLY A 1 86 ? 8.276 -26.006 25.546 1.00 46.44 86 GLY A N 1
ATOM 640 C CA . GLY A 1 86 ? 8.787 -24.909 26.380 1.00 46.44 86 GLY A CA 1
ATOM 641 C C . GLY A 1 86 ? 7.721 -24.162 27.186 1.00 46.44 86 GLY A C 1
ATOM 642 O O . GLY A 1 86 ? 8.041 -23.522 28.184 1.00 46.44 86 GLY A O 1
ATOM 643 N N . TRP A 1 87 ? 6.456 -24.248 26.777 1.00 44.38 87 TRP A N 1
ATOM 644 C CA . TRP A 1 87 ? 5.338 -23.619 27.471 1.00 44.38 87 TRP A CA 1
ATOM 645 C C . TRP A 1 87 ? 4.532 -24.736 28.110 1.00 44.38 87 TRP A C 1
ATOM 647 O O . TRP A 1 87 ? 3.909 -25.508 27.393 1.00 44.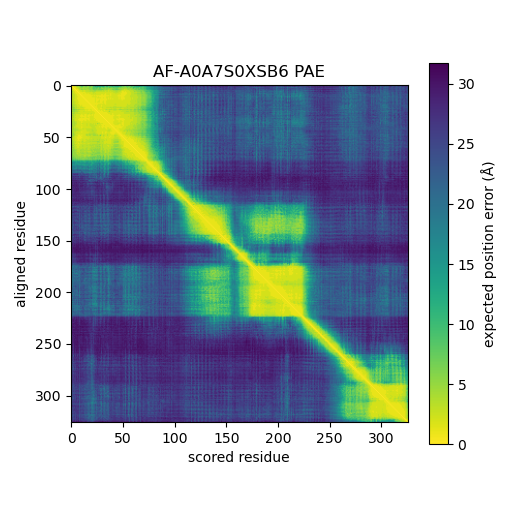38 87 TRP A O 1
ATOM 657 N N . GLY A 1 88 ? 4.591 -24.854 29.439 1.00 50.00 88 GLY A N 1
ATOM 658 C CA . GLY A 1 88 ? 3.848 -25.845 30.220 1.00 50.00 88 GLY A CA 1
ATOM 659 C C . GLY A 1 88 ? 2.334 -25.683 30.070 1.00 50.00 88 GLY A C 1
ATOM 660 O O . GLY A 1 88 ? 1.659 -25.171 30.960 1.00 50.00 88 GLY A O 1
ATOM 661 N N . VAL A 1 89 ? 1.803 -26.102 28.925 1.00 43.44 89 VAL A N 1
ATOM 662 C CA . VAL A 1 89 ? 0.386 -26.353 28.712 1.00 43.44 89 VAL A CA 1
ATOM 663 C C . VAL A 1 89 ? 0.088 -27.646 29.460 1.00 43.44 89 VAL A C 1
ATOM 665 O O . VAL A 1 89 ? 0.692 -28.676 29.186 1.00 43.44 89 VAL A O 1
ATOM 668 N N . ARG A 1 90 ? -0.780 -27.549 30.468 1.00 39.00 90 ARG A N 1
ATOM 669 C CA . ARG A 1 90 ? -1.187 -28.655 31.342 1.00 39.00 90 ARG A CA 1
ATOM 670 C C . ARG A 1 90 ? -1.643 -29.880 30.537 1.00 39.00 90 ARG A C 1
ATOM 672 O O . ARG A 1 90 ? -2.480 -29.746 29.646 1.00 39.00 90 ARG A O 1
ATOM 679 N N . ASP A 1 91 ? -1.145 -31.051 30.929 1.00 44.19 91 ASP A N 1
ATOM 680 C CA . ASP A 1 91 ? -1.413 -32.387 30.364 1.00 44.19 91 ASP A CA 1
ATOM 681 C C . ASP A 1 91 ? -2.816 -32.952 30.702 1.00 44.19 91 ASP A C 1
ATOM 683 O O . ASP A 1 91 ? -3.041 -34.161 30.671 1.00 44.19 91 ASP A O 1
ATOM 687 N N . ASP A 1 92 ? -3.802 -32.105 31.006 1.00 43.59 92 ASP A N 1
ATOM 688 C CA . ASP A 1 92 ? -5.104 -32.563 31.521 1.00 43.59 92 ASP A CA 1
ATOM 689 C C . ASP A 1 92 ? -6.114 -32.887 30.396 1.00 43.59 92 ASP A C 1
ATOM 691 O O . ASP A 1 92 ? -7.274 -33.216 30.654 1.00 43.59 92 ASP A O 1
ATOM 695 N N . ALA A 1 93 ? -5.701 -32.801 29.128 1.00 39.72 93 ALA A N 1
ATOM 696 C CA . ALA A 1 93 ? -6.529 -33.195 27.994 1.00 39.72 93 ALA A CA 1
ATOM 697 C C . ALA A 1 93 ? -6.331 -34.688 27.699 1.00 39.72 93 ALA A C 1
ATOM 699 O O . ALA A 1 93 ? -5.264 -35.114 27.263 1.00 39.72 93 ALA A O 1
ATOM 700 N N . ALA A 1 94 ? -7.383 -35.471 27.947 1.00 41.47 94 ALA A N 1
ATOM 701 C CA . ALA A 1 94 ? -7.428 -36.917 27.775 1.00 41.47 94 ALA A CA 1
ATOM 702 C C . ALA A 1 94 ? -6.835 -37.377 26.430 1.00 41.47 94 ALA A C 1
ATOM 704 O O . ALA A 1 94 ? -7.432 -37.218 25.364 1.00 41.47 94 ALA A O 1
ATOM 705 N N . VAL A 1 95 ? -5.658 -37.995 26.511 1.00 37.09 95 VAL A N 1
ATOM 706 C CA . VAL A 1 95 ? -5.021 -38.722 25.416 1.00 37.09 95 VAL A CA 1
ATOM 707 C C . VAL A 1 95 ? -5.745 -40.058 25.257 1.00 37.09 95 VAL A C 1
ATOM 709 O O . VAL A 1 95 ? -5.708 -40.909 26.146 1.00 37.09 95 VAL A O 1
ATOM 712 N N . LEU A 1 96 ? -6.414 -40.247 24.118 1.00 38.00 96 LEU A N 1
ATOM 713 C CA . LEU A 1 96 ? -6.888 -41.564 23.694 1.00 38.00 96 LEU A CA 1
ATOM 714 C C . LEU A 1 96 ? -5.681 -42.490 23.453 1.00 38.00 96 LEU A C 1
ATOM 716 O O . LEU A 1 96 ? -4.674 -42.049 22.892 1.00 38.00 96 LEU A O 1
ATOM 720 N N . PRO A 1 97 ? -5.753 -43.774 23.843 1.00 39.44 97 PRO A N 1
ATOM 721 C CA . PRO A 1 97 ? -4.627 -44.683 23.714 1.00 39.44 97 PRO A CA 1
ATOM 722 C C . PRO A 1 97 ? -4.401 -45.048 22.244 1.00 39.44 97 PRO A C 1
ATOM 724 O O . PRO A 1 97 ? -5.178 -45.791 21.649 1.00 39.44 97 PRO A O 1
ATOM 727 N N . ILE A 1 98 ? -3.291 -44.583 21.668 1.00 38.50 98 ILE A N 1
ATOM 728 C CA . ILE A 1 98 ? -2.742 -45.176 20.445 1.00 38.50 98 ILE A CA 1
ATOM 729 C C . ILE A 1 98 ? -1.962 -46.425 20.865 1.00 38.50 98 ILE A C 1
ATOM 731 O O . ILE A 1 98 ? -0.777 -46.386 21.197 1.00 38.50 98 ILE A O 1
ATOM 735 N N . THR A 1 99 ? -2.658 -47.555 20.890 1.00 38.09 99 THR A N 1
ATOM 736 C CA . THR A 1 99 ? -2.055 -48.887 20.933 1.00 38.09 99 THR A CA 1
ATOM 737 C C . THR A 1 99 ? -1.278 -49.155 19.644 1.00 38.09 99 THR A C 1
ATOM 739 O O . THR A 1 99 ? -1.868 -49.149 18.568 1.00 38.09 99 THR A O 1
ATOM 742 N N . GLY A 1 100 ? 0.018 -49.471 19.764 1.00 36.94 100 GLY A N 1
ATOM 743 C CA . GLY A 1 100 ? 0.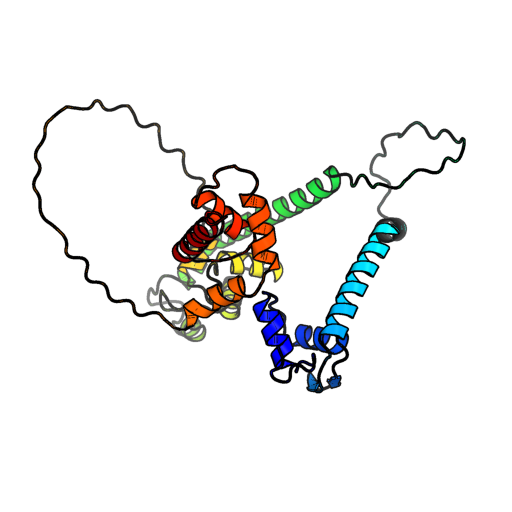734 -50.239 18.737 1.00 36.94 100 GLY A CA 1
ATOM 744 C C . GLY A 1 100 ? 2.105 -49.720 18.295 1.00 36.94 100 GLY A C 1
ATOM 745 O O . GLY A 1 100 ? 2.331 -49.572 17.100 1.00 36.94 100 GLY A O 1
ATOM 746 N N . MET A 1 101 ? 3.060 -49.509 19.207 1.00 35.56 101 MET A N 1
ATOM 747 C CA . MET A 1 101 ? 4.476 -49.413 18.816 1.00 35.56 101 MET A CA 1
ATOM 748 C C . MET A 1 101 ? 5.118 -50.803 18.793 1.00 35.56 101 MET A C 1
ATOM 750 O O . MET A 1 101 ? 5.574 -51.315 19.814 1.00 35.56 101 MET A O 1
ATOM 754 N N . ASN A 1 102 ? 5.184 -51.392 17.599 1.00 37.28 102 ASN A N 1
ATOM 755 C CA . ASN A 1 102 ? 6.031 -52.542 17.308 1.00 37.28 102 ASN A CA 1
ATOM 756 C C . ASN A 1 102 ? 7.416 -52.023 16.884 1.00 37.28 102 ASN A C 1
ATOM 758 O O . ASN A 1 102 ? 7.575 -51.420 15.824 1.00 37.28 102 ASN A O 1
ATOM 762 N N . ARG A 1 103 ? 8.429 -52.225 17.733 1.00 45.72 103 ARG A N 1
ATOM 763 C CA . ARG A 1 103 ? 9.834 -51.963 17.393 1.00 45.72 103 ARG A CA 1
ATOM 764 C C . ARG A 1 103 ? 10.338 -53.083 16.488 1.00 45.72 103 ARG A C 1
ATOM 766 O O . ARG A 1 103 ? 10.557 -54.196 16.955 1.00 45.72 103 ARG A O 1
ATOM 773 N N . GLY A 1 104 ? 10.586 -52.786 15.215 1.00 42.91 104 GLY A N 1
ATOM 774 C CA . GLY A 1 104 ? 11.290 -53.726 14.351 1.00 42.91 104 GLY A CA 1
ATOM 775 C C . GLY A 1 104 ? 11.478 -53.258 12.914 1.00 42.91 104 GLY A C 1
ATOM 776 O O . GLY A 1 104 ? 10.537 -53.281 12.136 1.00 42.91 104 GLY A O 1
ATOM 777 N N . LYS A 1 105 ? 12.746 -52.996 12.575 1.00 41.81 105 LYS A N 1
ATOM 778 C CA . LYS A 1 105 ? 13.346 -52.947 11.229 1.00 41.81 105 LYS A CA 1
ATOM 779 C C . LYS A 1 105 ? 13.074 -51.691 10.393 1.00 41.81 105 LYS A C 1
ATOM 781 O O . LYS A 1 105 ? 12.021 -51.491 9.804 1.00 41.81 105 LYS A O 1
ATOM 786 N N . SER A 1 106 ? 14.140 -50.906 10.286 1.00 44.66 106 SER A N 1
ATOM 787 C CA . SER A 1 106 ? 14.378 -49.868 9.293 1.00 44.66 106 SER A CA 1
ATOM 788 C C . SER A 1 106 ? 14.210 -50.401 7.864 1.00 44.66 106 SER A C 1
ATOM 790 O O . SER A 1 106 ? 14.933 -51.293 7.419 1.00 44.66 106 SER A O 1
ATOM 792 N N . ARG A 1 107 ? 13.275 -49.799 7.129 1.00 41.12 107 ARG A N 1
ATOM 793 C CA . ARG A 1 107 ? 13.278 -49.721 5.665 1.00 41.12 107 ARG A CA 1
ATOM 794 C C . ARG A 1 107 ? 13.278 -48.241 5.268 1.00 41.12 107 ARG A C 1
ATOM 796 O O . ARG A 1 107 ? 12.669 -47.451 5.989 1.00 41.12 107 ARG A O 1
ATOM 803 N N . PRO A 1 108 ? 13.947 -47.862 4.169 1.00 46.94 108 PRO A N 1
ATOM 804 C CA . PRO A 1 108 ? 13.870 -46.506 3.647 1.00 46.94 108 PRO A CA 1
ATOM 805 C C . PRO A 1 108 ? 12.477 -46.314 3.034 1.00 46.94 108 PRO A C 1
ATOM 807 O O . PRO A 1 108 ? 12.039 -47.153 2.246 1.00 46.94 108 PRO A O 1
ATOM 810 N N . MET A 1 109 ? 11.764 -45.265 3.443 1.00 40.12 109 MET A N 1
ATOM 811 C CA . MET A 1 109 ? 10.518 -44.845 2.803 1.00 40.12 109 MET A CA 1
ATOM 812 C C . MET A 1 109 ? 10.706 -43.471 2.175 1.00 40.12 109 MET A C 1
ATOM 814 O O . MET A 1 109 ? 11.228 -42.555 2.808 1.00 40.12 109 MET A O 1
ATOM 818 N N . ASP A 1 110 ? 10.253 -43.379 0.930 1.00 44.19 110 ASP A N 1
ATOM 819 C CA . ASP A 1 110 ? 10.106 -42.160 0.154 1.00 44.19 110 ASP A CA 1
ATOM 820 C C . ASP A 1 110 ? 9.113 -41.213 0.843 1.00 44.19 110 ASP A C 1
ATOM 822 O O . ASP A 1 110 ? 7.973 -41.576 1.141 1.00 44.19 110 ASP A O 1
ATOM 826 N N . HIS A 1 111 ? 9.558 -39.988 1.115 1.00 38.06 111 HIS A N 1
ATOM 827 C CA . HIS A 1 111 ? 8.749 -38.941 1.726 1.00 38.06 111 HIS A CA 1
ATOM 828 C C . HIS A 1 111 ? 7.972 -38.178 0.646 1.00 38.06 111 HIS A C 1
ATOM 830 O O . HIS A 1 111 ? 8.386 -37.107 0.215 1.00 38.06 111 HIS A O 1
ATOM 836 N N . ALA A 1 112 ? 6.827 -38.720 0.229 1.00 39.66 112 ALA A N 1
ATOM 837 C CA . ALA A 1 112 ? 5.751 -37.925 -0.360 1.00 39.66 112 ALA A CA 1
ATOM 838 C C . ALA A 1 112 ? 4.725 -37.636 0.747 1.00 39.66 112 ALA A C 1
ATOM 840 O O . ALA A 1 112 ? 4.082 -38.537 1.285 1.00 39.66 112 ALA A O 1
ATOM 841 N N . SER A 1 113 ? 4.662 -36.374 1.157 1.00 48.25 113 SER A N 1
ATOM 842 C CA . SER A 1 113 ? 3.901 -35.856 2.289 1.00 48.25 113 SER A CA 1
ATOM 843 C C . SER A 1 113 ? 2.387 -35.877 2.049 1.00 48.25 113 SER A C 1
ATOM 845 O O . SER A 1 113 ? 1.851 -35.123 1.243 1.00 48.25 113 SER A O 1
ATOM 847 N N . LEU A 1 114 ? 1.680 -36.681 2.843 1.00 43.81 114 LEU A N 1
ATOM 848 C CA . LEU A 1 114 ? 0.274 -36.459 3.182 1.00 43.81 114 LEU A CA 1
ATOM 849 C C . LEU A 1 114 ? 0.216 -35.311 4.200 1.00 43.81 114 LEU A C 1
ATOM 851 O O . LEU A 1 114 ? 0.428 -35.515 5.396 1.00 43.81 114 LEU A O 1
ATOM 855 N N . VAL A 1 115 ? -0.011 -34.086 3.724 1.00 52.81 115 VAL A N 1
ATOM 856 C CA . VAL A 1 115 ? -0.510 -33.013 4.591 1.00 52.81 115 VAL A CA 1
ATOM 857 C C . VAL A 1 115 ? -1.950 -33.382 4.926 1.00 52.81 115 VAL A C 1
ATOM 859 O O . VAL A 1 115 ? -2.769 -33.546 4.030 1.00 52.81 115 VAL A O 1
ATOM 862 N N . ASP A 1 116 ? -2.232 -33.567 6.211 1.00 58.59 116 ASP A N 1
ATOM 863 C CA . ASP A 1 116 ? -3.555 -33.934 6.713 1.00 58.59 116 ASP A CA 1
ATOM 864 C C . ASP A 1 116 ? -4.521 -32.756 6.475 1.00 58.59 116 ASP A C 1
ATOM 866 O O . ASP A 1 116 ? -4.558 -31.796 7.255 1.00 58.59 116 ASP A O 1
ATOM 870 N N . GLU A 1 117 ? -5.231 -32.778 5.340 1.00 61.06 117 GLU A N 1
ATOM 871 C CA . GLU A 1 117 ? -6.140 -31.715 4.871 1.00 61.06 117 GLU A CA 1
ATOM 872 C C . GLU A 1 117 ? -7.135 -31.284 5.963 1.00 61.06 117 GLU A C 1
ATOM 874 O O . GLU A 1 117 ? -7.433 -30.096 6.108 1.00 61.06 117 GLU A O 1
ATOM 879 N N . ALA A 1 118 ? -7.531 -32.219 6.831 1.00 64.56 118 ALA A N 1
ATOM 880 C CA . ALA A 1 118 ? -8.432 -31.983 7.954 1.00 64.56 118 ALA A CA 1
ATOM 881 C C . ALA A 1 118 ? -7.926 -30.913 8.947 1.00 64.56 118 ALA A C 1
ATOM 883 O O . ALA A 1 118 ? -8.714 -30.142 9.498 1.00 64.56 118 ALA A O 1
ATOM 884 N N . VAL A 1 119 ? -6.609 -30.808 9.167 1.00 70.12 119 VAL A N 1
ATOM 885 C CA . VAL A 1 119 ? -6.028 -29.847 10.128 1.00 70.12 119 VAL A CA 1
ATOM 886 C C . VAL A 1 119 ? -5.977 -28.427 9.551 1.00 70.12 119 VAL A C 1
ATOM 888 O O . VAL A 1 119 ? -6.013 -27.441 10.297 1.00 70.12 119 VAL A O 1
ATOM 891 N N . VAL A 1 120 ? -5.873 -28.302 8.226 1.00 67.75 120 VAL A N 1
ATOM 892 C CA . VAL A 1 120 ? -5.907 -27.006 7.533 1.00 67.75 120 VAL A CA 1
ATOM 893 C C . VAL A 1 120 ? -7.342 -26.482 7.482 1.00 67.75 120 VAL A C 1
ATOM 895 O O . VAL A 1 120 ? -7.567 -25.315 7.818 1.00 67.75 120 VAL A O 1
ATOM 898 N N . GLU A 1 121 ? -8.314 -27.348 7.181 1.00 67.19 121 GLU A N 1
ATOM 899 C CA . GLU A 1 121 ? -9.737 -26.992 7.204 1.00 67.19 121 GLU A CA 1
ATOM 900 C C . GLU A 1 121 ? -10.204 -26.524 8.591 1.00 67.19 121 GLU A C 1
ATOM 902 O O . GLU A 1 121 ? -10.865 -25.489 8.701 1.00 67.19 121 GLU A O 1
ATOM 907 N N . GLU A 1 122 ? -9.796 -27.193 9.675 1.00 75.25 122 GLU A N 1
ATOM 908 C CA . GLU A 1 122 ? -10.196 -26.811 11.039 1.00 75.25 122 GLU A CA 1
ATOM 909 C C . GLU A 1 122 ? -9.695 -25.408 11.447 1.00 75.25 122 GLU A C 1
ATOM 911 O O . GLU A 1 122 ? -10.346 -24.667 12.190 1.00 75.25 122 GLU A O 1
ATOM 916 N N . LYS A 1 123 ? -8.522 -24.991 10.959 1.00 68.38 123 LYS A N 1
ATOM 917 C CA . LYS A 1 123 ? -7.993 -23.649 11.253 1.00 68.38 123 LYS A CA 1
ATOM 918 C C . LYS A 1 123 ? -8.700 -22.555 10.463 1.00 68.38 123 LYS A C 1
ATOM 920 O O . LYS A 1 123 ? -8.895 -21.459 10.998 1.00 68.38 123 LYS A O 1
ATOM 925 N N . LEU A 1 124 ? -9.062 -22.840 9.214 1.00 65.06 124 LEU A N 1
ATOM 926 C CA . LEU A 1 124 ? -9.798 -21.913 8.358 1.00 65.06 124 LEU A CA 1
ATOM 927 C C . LEU A 1 124 ? -11.207 -21.673 8.907 1.00 65.06 124 LEU A C 1
ATOM 929 O O . LEU A 1 124 ? -11.597 -20.516 9.074 1.00 65.06 124 LEU A O 1
ATOM 933 N N . THR A 1 125 ? -11.914 -22.732 9.311 1.00 71.94 125 THR A N 1
ATOM 934 C CA . THR A 1 125 ? -13.259 -22.628 9.908 1.00 71.94 125 THR A CA 1
ATOM 935 C C . THR A 1 125 ? -13.248 -21.828 11.212 1.00 71.94 125 THR A C 1
ATOM 937 O O . THR A 1 125 ? -13.999 -20.864 11.347 1.00 71.94 125 THR A O 1
ATOM 940 N N . ARG A 1 126 ? -12.295 -22.083 12.124 1.00 71.38 126 ARG A N 1
ATOM 941 C CA . ARG A 1 126 ? -12.137 -21.292 13.366 1.00 71.38 126 ARG A CA 1
ATOM 942 C C . ARG A 1 126 ? -11.800 -19.815 13.127 1.00 71.38 126 ARG A C 1
ATOM 944 O O . ARG A 1 126 ? -12.021 -18.978 14.008 1.00 71.38 126 ARG A O 1
ATOM 951 N N . SER A 1 127 ? -11.188 -19.469 11.994 1.00 65.88 127 SER A N 1
ATOM 952 C CA . SER A 1 127 ? -10.958 -18.068 11.620 1.00 65.88 127 SER A CA 1
ATOM 953 C C . SER A 1 127 ? -12.227 -17.421 11.068 1.00 65.88 127 SER A C 1
ATOM 955 O O . SER A 1 127 ? -12.519 -16.282 11.430 1.00 65.88 127 SER A O 1
ATOM 957 N N . ALA A 1 128 ? -12.985 -18.150 10.247 1.00 68.56 128 ALA A N 1
ATOM 958 C CA . ALA A 1 128 ? -14.263 -17.701 9.702 1.00 68.56 128 ALA A CA 1
ATOM 959 C C . ALA A 1 128 ? -15.294 -17.454 10.817 1.00 68.56 128 ALA A C 1
ATOM 961 O O . ALA A 1 128 ? -15.901 -16.388 10.858 1.00 68.56 128 ALA A O 1
ATOM 962 N N . ASP A 1 129 ? -15.402 -18.365 11.788 1.00 78.62 129 ASP A N 1
ATOM 963 C CA . ASP A 1 129 ? -16.338 -18.240 12.914 1.00 78.62 129 ASP A CA 1
ATOM 964 C C . ASP A 1 129 ? -16.030 -17.040 13.815 1.00 78.62 129 ASP A C 1
ATOM 966 O O . ASP A 1 129 ? -16.933 -16.353 14.295 1.00 78.62 129 ASP A O 1
ATOM 970 N N . ARG A 1 130 ? -14.741 -16.763 14.058 1.00 75.00 130 ARG A N 1
ATOM 971 C CA . ARG A 1 130 ? -14.328 -15.581 14.830 1.00 75.00 130 ARG A CA 1
ATOM 972 C C . ARG A 1 130 ? -14.685 -14.292 14.105 1.00 75.00 130 ARG A C 1
ATOM 974 O O . ARG A 1 130 ? -15.157 -13.361 14.752 1.00 75.00 130 ARG A O 1
ATOM 981 N N . PHE A 1 131 ? -14.486 -14.258 12.790 1.00 68.44 131 PHE A N 1
ATOM 982 C CA . PHE A 1 131 ? -14.867 -13.111 11.980 1.00 68.44 131 PHE A CA 1
ATOM 983 C C . PHE A 1 131 ? -16.385 -12.926 11.955 1.00 68.44 131 PHE A C 1
ATOM 985 O O . PHE A 1 131 ? -16.848 -11.822 12.201 1.00 68.44 131 PHE A O 1
ATOM 992 N N . ALA A 1 132 ? -17.160 -13.998 11.774 1.00 76.62 132 ALA A N 1
ATOM 993 C CA . ALA A 1 132 ? -18.620 -13.945 11.799 1.00 76.62 132 ALA A CA 1
ATOM 994 C C . ALA A 1 132 ? -19.156 -13.409 13.139 1.00 76.62 132 ALA A C 1
ATOM 996 O O . ALA A 1 132 ? -19.992 -12.508 13.148 1.00 76.62 132 ALA A O 1
ATOM 997 N N . LYS A 1 133 ? -18.619 -13.886 14.273 1.00 81.81 133 LYS A N 1
ATOM 998 C CA . LYS A 1 133 ? -18.984 -13.377 15.609 1.00 81.81 133 LYS A CA 1
ATOM 999 C C . LYS A 1 133 ? -18.626 -11.907 15.800 1.00 81.81 133 LYS A C 1
ATOM 1001 O O . LYS A 1 133 ? -19.411 -11.155 16.368 1.00 81.81 133 LYS A O 1
ATOM 1006 N N . TRP A 1 134 ? -17.445 -11.494 15.347 1.00 80.44 134 TRP A N 1
ATOM 1007 C CA . TRP A 1 134 ? -17.046 -10.090 15.398 1.00 80.44 134 TRP A CA 1
ATOM 1008 C C . TRP A 1 134 ? -17.935 -9.219 14.499 1.00 80.44 134 TRP A C 1
ATOM 1010 O O . TRP A 1 134 ? -18.367 -8.148 14.912 1.00 80.44 134 TRP A O 1
ATOM 1020 N N . GLU A 1 135 ? -18.266 -9.696 13.300 1.00 72.19 135 GLU A N 1
ATOM 1021 C CA . GLU A 1 135 ? -19.140 -9.004 12.355 1.00 72.19 135 GLU A CA 1
ATOM 1022 C C . GLU A 1 135 ? -20.553 -8.838 12.934 1.00 72.19 135 GLU A C 1
ATOM 1024 O O . GLU A 1 135 ? -21.153 -7.773 12.797 1.00 72.19 135 GLU A O 1
ATOM 1029 N N . GLU A 1 136 ? -21.080 -9.854 13.623 1.00 79.12 136 GLU A N 1
ATOM 1030 C CA . GLU A 1 136 ? -22.332 -9.741 14.378 1.00 79.12 136 GLU A CA 1
ATOM 1031 C C . GLU A 1 136 ? -22.231 -8.756 15.542 1.00 79.12 136 GLU A C 1
ATOM 1033 O O . GLU A 1 136 ? -23.143 -7.949 15.712 1.00 79.12 136 GLU A O 1
ATOM 1038 N N . GLN A 1 137 ? -21.131 -8.761 16.299 1.00 76.00 137 GLN A N 1
ATOM 1039 C CA . GLN A 1 137 ? -20.914 -7.801 17.382 1.00 76.00 137 GLN A CA 1
ATOM 1040 C C . GLN A 1 137 ? -20.883 -6.368 16.847 1.00 76.00 137 GLN A C 1
ATOM 1042 O O . GLN A 1 137 ? -21.606 -5.515 17.348 1.00 76.00 137 GLN A O 1
ATOM 1047 N N . VAL A 1 138 ? -20.134 -6.107 15.773 1.00 68.50 138 VAL A N 1
ATOM 1048 C CA . VAL A 1 138 ? -20.093 -4.781 15.149 1.00 68.50 138 VAL A CA 1
ATOM 1049 C C . VAL A 1 138 ? -21.437 -4.405 14.555 1.00 68.50 138 VAL A C 1
ATOM 1051 O O . VAL A 1 138 ? -21.834 -3.258 14.689 1.00 68.50 138 VAL A O 1
ATOM 1054 N N . LYS A 1 139 ? -22.186 -5.327 13.946 1.00 73.00 139 LYS A N 1
ATOM 1055 C CA . LYS A 1 139 ? -23.561 -5.037 13.506 1.00 73.00 139 LYS A CA 1
ATOM 1056 C C . LYS A 1 139 ? -24.465 -4.707 14.678 1.00 73.00 139 LYS A C 1
ATOM 1058 O O . LYS A 1 139 ? -25.250 -3.775 14.564 1.00 73.00 139 LYS A O 1
ATOM 1063 N N . SER A 1 140 ? -24.366 -5.453 15.773 1.00 77.31 140 SER A N 1
ATOM 1064 C CA . SER A 1 140 ? -25.118 -5.202 16.998 1.00 77.31 140 SER A CA 1
ATOM 1065 C C . SER A 1 140 ? -24.777 -3.825 17.552 1.00 77.31 140 SER A C 1
ATOM 1067 O O . SER A 1 140 ? -25.684 -3.041 17.797 1.00 77.31 140 SER A O 1
ATOM 1069 N N . ASP A 1 141 ? -23.495 -3.477 17.640 1.00 69.44 141 ASP A N 1
ATOM 1070 C CA . ASP A 1 141 ? -23.034 -2.172 18.110 1.00 69.44 141 ASP A CA 1
ATOM 1071 C C . ASP A 1 141 ? -23.450 -1.062 17.144 1.00 69.44 141 ASP A C 1
ATOM 1073 O O . ASP A 1 141 ? -23.940 -0.024 17.564 1.00 69.44 141 ASP A O 1
ATOM 1077 N N . LEU A 1 142 ? -23.365 -1.286 15.836 1.00 63.88 142 LEU A N 1
ATOM 1078 C CA . LEU A 1 142 ? -23.756 -0.316 14.816 1.00 63.88 142 LEU A CA 1
ATOM 1079 C C . LEU A 1 142 ? -25.279 -0.176 14.704 1.00 63.88 142 LEU A C 1
ATOM 1081 O O . LEU A 1 142 ? -25.741 0.878 14.288 1.00 63.88 142 LEU A O 1
ATOM 1085 N N . GLN A 1 143 ? -26.060 -1.193 15.094 1.00 68.00 143 GLN A N 1
ATOM 1086 C CA . GLN A 1 143 ? -27.523 -1.153 15.236 1.00 68.00 143 GLN A CA 1
ATOM 1087 C C . GLN A 1 143 ? -27.945 -0.492 16.555 1.00 68.00 143 GLN A C 1
ATOM 1089 O O . GLN A 1 143 ? -28.824 0.367 16.555 1.00 68.00 143 GLN A O 1
ATOM 1094 N N . ALA A 1 144 ? -27.288 -0.824 17.667 1.00 71.19 144 ALA A N 1
ATOM 1095 C CA . ALA A 1 144 ? -27.511 -0.229 18.985 1.00 71.19 144 ALA A CA 1
ATOM 1096 C C . ALA A 1 144 ? -27.130 1.256 18.989 1.00 71.19 144 ALA A C 1
ATOM 1098 O O . ALA A 1 144 ? -27.869 2.106 19.483 1.00 71.19 144 ALA A O 1
ATOM 1099 N N . HIS A 1 145 ? -26.019 1.578 18.335 1.00 64.94 145 HIS A N 1
ATOM 1100 C CA . HIS A 1 145 ? -25.583 2.931 18.048 1.00 64.94 145 HIS A CA 1
ATOM 1101 C C . HIS A 1 145 ? -26.125 3.437 16.720 1.00 64.94 145 HIS A C 1
ATOM 1103 O O . HIS A 1 145 ? -25.768 4.541 16.345 1.00 64.94 145 HIS A O 1
ATOM 1109 N N . LYS A 1 146 ? -27.027 2.734 16.020 1.00 59.06 146 LYS A N 1
ATOM 1110 C CA . LYS A 1 146 ? -27.622 3.237 14.771 1.00 59.06 146 LYS A CA 1
ATOM 1111 C C . LYS A 1 146 ? -28.273 4.587 14.958 1.00 59.06 146 LYS A C 1
ATOM 1113 O O . LYS A 1 146 ? -28.100 5.393 14.067 1.00 59.06 146 LYS A O 1
ATOM 1118 N N . PRO A 1 147 ? -28.953 4.913 16.069 1.00 55.19 147 PRO A N 1
ATOM 1119 C CA . PRO A 1 147 ? -29.424 6.271 16.293 1.00 55.19 147 PRO A CA 1
ATOM 1120 C C . PRO A 1 147 ? -28.279 7.271 16.469 1.00 55.19 147 PRO A C 1
ATOM 1122 O O . PRO A 1 147 ? -28.447 8.402 16.062 1.00 55.19 147 PRO A O 1
ATOM 1125 N N . SER A 1 148 ? -27.129 6.892 17.033 1.00 53.75 148 SER A N 1
ATOM 1126 C CA . SER A 1 148 ? -25.960 7.769 17.230 1.00 53.75 148 SER A CA 1
ATOM 1127 C C . SER A 1 148 ? -25.104 7.919 15.969 1.00 53.75 148 SER A C 1
ATOM 1129 O O . SER A 1 148 ? -24.681 9.017 15.643 1.00 53.75 148 SER A O 1
ATOM 1131 N N . VAL A 1 149 ? -24.908 6.833 15.223 1.00 51.25 149 VAL A N 1
ATOM 1132 C CA . VAL A 1 149 ? -24.279 6.768 13.901 1.00 51.25 149 VAL A CA 1
ATOM 1133 C C . VAL A 1 149 ? -25.191 7.468 12.896 1.00 51.25 149 VAL A C 1
ATOM 1135 O O . VAL A 1 149 ? -24.770 8.387 12.218 1.00 51.25 149 VAL A O 1
ATOM 1138 N N . MET A 1 150 ? -26.486 7.166 12.868 1.00 45.44 150 MET A N 1
ATOM 1139 C CA . MET A 1 150 ? -27.441 7.929 12.064 1.00 45.44 150 MET A CA 1
ATOM 1140 C C . MET A 1 150 ? -27.584 9.364 12.564 1.00 45.44 150 MET A C 1
ATOM 1142 O O . MET A 1 150 ? -27.758 10.194 11.709 1.00 45.44 150 MET A O 1
ATOM 1146 N N . LYS A 1 151 ? -27.449 9.721 13.849 1.00 44.19 151 LYS A N 1
ATOM 1147 C CA . LYS A 1 151 ? -27.365 11.140 14.278 1.00 44.19 151 LYS A CA 1
ATOM 1148 C C . LYS A 1 151 ? -26.057 11.810 13.846 1.00 44.19 151 LYS A C 1
ATOM 1150 O O . LYS A 1 151 ? -26.041 13.008 13.608 1.00 44.19 151 LYS A O 1
ATOM 1155 N N . LEU A 1 152 ? -24.973 11.046 13.708 1.00 43.56 152 LEU A N 1
ATOM 1156 C CA . LEU A 1 152 ? -23.719 11.498 13.100 1.00 43.56 152 LEU A CA 1
ATOM 1157 C C . LEU A 1 152 ? -23.851 11.703 11.576 1.00 43.56 152 LEU A C 1
ATOM 1159 O O . LEU A 1 152 ? -23.094 12.494 11.021 1.00 43.56 152 LEU A O 1
ATOM 1163 N N . PHE A 1 153 ? -24.797 11.025 10.905 1.00 40.59 153 PHE A N 1
ATOM 1164 C CA . PHE A 1 153 ? -24.909 10.982 9.433 1.00 40.59 153 PHE A CA 1
ATOM 1165 C C . PHE A 1 153 ? -26.263 11.455 8.842 1.00 40.59 153 PHE A C 1
ATOM 1167 O O . PHE A 1 153 ? -26.394 11.599 7.630 1.00 40.59 153 PHE A O 1
ATOM 1174 N N . ARG A 1 154 ? -27.280 11.718 9.666 1.00 37.31 154 ARG A N 1
ATOM 1175 C CA . ARG A 1 154 ? -28.668 12.088 9.336 1.00 37.31 154 ARG A CA 1
ATOM 1176 C C . ARG A 1 154 ? -29.196 12.985 10.473 1.00 37.31 154 ARG A C 1
ATOM 1178 O O . ARG A 1 154 ? -29.375 12.499 11.583 1.00 37.31 154 ARG A O 1
ATOM 1185 N N . VAL A 1 155 ? -29.551 14.238 10.153 1.00 40.12 155 VAL A N 1
ATOM 1186 C CA . VAL A 1 155 ? -30.320 15.187 11.006 1.00 40.12 155 VAL A CA 1
ATOM 1187 C C . VAL A 1 155 ? -29.448 15.810 12.123 1.00 40.12 155 VAL A C 1
ATOM 1189 O O . VAL A 1 155 ? -29.087 15.133 13.073 1.00 40.12 155 VAL A O 1
ATOM 1192 N N . VAL A 1 156 ? -29.015 17.080 12.099 1.00 33.28 156 VAL A N 1
ATOM 1193 C CA . VAL A 1 156 ? -29.720 18.344 11.780 1.00 33.28 156 VAL A CA 1
ATOM 1194 C C . VAL A 1 156 ? -31.212 18.286 12.095 1.00 33.28 156 VAL A C 1
ATOM 1196 O O . VAL A 1 156 ? -32.054 18.320 11.206 1.00 33.28 156 VAL A O 1
ATOM 1199 N N . GLU A 1 157 ? -31.521 18.220 13.387 1.00 34.25 157 GLU A N 1
ATOM 1200 C CA . GLU A 1 157 ? -32.535 19.099 13.965 1.00 34.25 157 GLU A CA 1
ATOM 1201 C C . GLU A 1 157 ? -31.765 20.163 14.761 1.00 34.25 157 GLU A C 1
ATOM 1203 O O . GLU A 1 157 ? -30.818 19.821 15.480 1.00 34.25 157 GLU A O 1
ATOM 1208 N N . PRO A 1 158 ? -32.089 21.455 14.589 1.00 35.47 158 PRO A N 1
ATOM 1209 C CA . PRO A 1 158 ? -31.292 22.545 15.126 1.00 35.47 158 PRO A CA 1
ATOM 1210 C C . PRO A 1 158 ? -31.453 22.578 16.647 1.00 35.47 158 PRO A C 1
ATOM 1212 O O . PRO A 1 158 ? -32.488 23.016 17.143 1.00 35.47 158 PRO A O 1
ATOM 1215 N N . GLY A 1 159 ? -30.449 22.135 17.410 1.00 35.53 159 GLY A N 1
ATOM 1216 C CA . GLY A 1 159 ? -30.508 22.421 18.843 1.00 35.53 159 GLY A CA 1
ATOM 1217 C C . GLY A 1 159 ? -29.460 21.882 19.803 1.00 35.53 159 GLY A C 1
ATOM 1218 O O . GLY A 1 159 ? -29.245 22.562 20.799 1.00 35.53 159 GLY A O 1
ATOM 1219 N N . THR A 1 160 ? -28.815 20.724 19.613 1.00 34.88 160 THR A N 1
ATOM 1220 C CA . THR A 1 160 ? -28.057 20.145 20.758 1.00 34.88 160 THR A CA 1
ATOM 1221 C C . THR A 1 160 ? -26.719 19.469 20.475 1.00 34.88 160 THR A C 1
ATOM 1223 O O . THR A 1 160 ? -26.059 19.057 21.423 1.00 34.88 160 THR A O 1
ATOM 1226 N N . VAL A 1 161 ? -26.236 19.446 19.233 1.00 35.97 161 VAL A N 1
ATOM 1227 C CA . VAL A 1 161 ? -24.818 19.179 18.937 1.00 35.97 161 VAL A CA 1
ATOM 1228 C C . VAL A 1 161 ? -24.400 20.163 17.855 1.00 35.97 161 VAL A C 1
ATOM 1230 O O . VAL A 1 161 ? -25.087 20.315 16.847 1.00 35.97 161 VAL A O 1
ATOM 1233 N N . THR A 1 162 ? -23.342 20.922 18.112 1.00 39.47 162 THR A N 1
ATOM 1234 C CA . THR A 1 162 ? -22.911 22.025 17.258 1.00 39.47 162 THR A CA 1
ATOM 1235 C C . THR A 1 162 ? -22.469 21.499 15.891 1.00 39.47 162 THR A C 1
ATOM 1237 O O . THR A 1 162 ? -21.550 20.689 15.793 1.00 39.47 162 THR A O 1
ATOM 1240 N N . ASP A 1 163 ? -23.057 22.050 14.821 1.00 37.09 163 ASP A N 1
ATOM 1241 C CA . ASP A 1 163 ? -22.660 21.911 13.400 1.00 37.09 163 ASP A CA 1
ATOM 1242 C C . ASP A 1 163 ? -21.146 22.082 13.144 1.00 37.09 163 ASP A C 1
ATOM 1244 O O . ASP A 1 163 ? -20.632 21.781 12.067 1.00 37.09 163 ASP A O 1
ATOM 1248 N N . GLN A 1 164 ? -20.418 22.581 14.138 1.00 41.72 164 GLN A N 1
ATOM 1249 C CA . GLN A 1 164 ? -18.995 22.847 14.138 1.00 41.72 164 GLN A CA 1
ATOM 1250 C C . GLN A 1 164 ? -18.139 21.568 14.179 1.00 41.72 164 GLN A C 1
ATOM 1252 O O . GLN A 1 164 ? -17.189 21.469 13.408 1.00 41.72 164 GLN A O 1
ATOM 1257 N N . GLU A 1 165 ? -18.506 20.543 14.957 1.00 49.66 165 GLU A N 1
ATOM 1258 C CA . GLU A 1 165 ? -17.669 19.334 15.119 1.00 49.66 165 GLU A CA 1
ATOM 1259 C C . GLU A 1 165 ? -17.698 18.400 13.895 1.00 49.66 165 GLU A C 1
ATOM 1261 O O . GLU A 1 165 ? -16.741 17.664 13.635 1.00 49.66 165 GLU A O 1
ATOM 1266 N N . LEU A 1 166 ? -18.784 18.452 13.115 1.00 42.41 166 LEU A N 1
ATOM 1267 C CA . LEU A 1 166 ? -18.923 17.736 11.842 1.00 42.41 166 LEU A CA 1
ATOM 1268 C C . LEU A 1 166 ? -18.390 18.554 10.654 1.00 42.41 166 LEU A C 1
ATOM 1270 O O . LEU A 1 166 ? -17.823 17.966 9.730 1.00 42.41 166 LEU A O 1
ATOM 1274 N N . ARG A 1 167 ? -18.445 19.897 10.705 1.00 48.12 167 ARG A N 1
ATOM 1275 C CA . ARG A 1 167 ? -17.674 20.765 9.787 1.00 48.12 167 ARG A CA 1
ATOM 1276 C C . ARG A 1 167 ? -16.169 20.541 9.920 1.00 48.12 167 ARG A C 1
ATOM 1278 O O . ARG A 1 167 ? -15.465 20.576 8.916 1.00 48.12 167 ARG A O 1
ATOM 1285 N N . GLU A 1 168 ? -15.693 20.244 11.125 1.00 57.16 168 GLU A N 1
ATOM 1286 C CA . GLU A 1 168 ? -14.291 19.909 11.403 1.00 57.16 168 GLU A CA 1
ATOM 1287 C C . GLU A 1 168 ? -13.873 18.503 10.928 1.00 57.16 168 GLU A C 1
ATOM 1289 O O . GLU A 1 168 ? -12.683 18.185 10.925 1.00 57.16 168 GLU A O 1
ATOM 1294 N N . MET A 1 169 ? -14.815 17.654 10.495 1.00 54.50 169 MET A N 1
ATOM 1295 C CA . MET A 1 169 ? -14.536 16.316 9.947 1.00 54.50 169 MET A CA 1
ATOM 1296 C C . MET A 1 169 ? -14.777 16.181 8.437 1.00 54.50 169 MET A C 1
ATOM 1298 O O . MET A 1 169 ? -14.672 15.077 7.915 1.00 54.50 169 MET A O 1
ATOM 1302 N N . GLY A 1 170 ? -15.097 17.269 7.729 1.00 49.94 170 GLY A N 1
ATOM 1303 C CA . GLY A 1 170 ? -15.149 17.305 6.258 1.00 49.94 170 GLY A CA 1
ATOM 1304 C C . GLY A 1 170 ? -16.314 16.561 5.579 1.00 49.94 170 GLY A C 1
ATOM 1305 O O . GLY A 1 170 ? -16.492 16.709 4.375 1.00 49.94 170 GLY A O 1
ATOM 1306 N N . GLY A 1 171 ? -17.140 15.810 6.319 1.00 49.81 171 GLY A N 1
ATOM 1307 C CA . GLY A 1 171 ? -18.029 14.780 5.753 1.00 49.81 171 GLY A CA 1
ATOM 1308 C C . GLY A 1 171 ? -19.543 15.009 5.842 1.00 49.81 171 GLY A C 1
ATOM 1309 O O . GLY A 1 171 ? -20.303 14.068 5.651 1.00 49.81 171 GLY A O 1
ATOM 1310 N N . GLY A 1 172 ? -20.019 16.217 6.152 1.00 51.88 172 GLY A N 1
ATOM 1311 C CA . GLY A 1 172 ? -21.449 16.465 6.420 1.00 51.88 172 GLY A CA 1
ATOM 1312 C C . GLY A 1 172 ? -22.375 16.569 5.197 1.00 51.88 172 GLY A C 1
ATOM 1313 O O . GLY A 1 172 ? -23.556 16.863 5.363 1.00 51.88 172 GLY A O 1
ATOM 1314 N N . ARG A 1 173 ? -21.875 16.389 3.968 1.00 62.53 173 ARG A N 1
ATOM 1315 C CA . ARG A 1 173 ? -22.718 16.397 2.761 1.00 62.53 173 ARG A CA 1
ATOM 1316 C C . ARG A 1 173 ? -22.858 14.979 2.230 1.00 62.53 173 ARG A C 1
ATOM 1318 O O . ARG A 1 173 ? -21.862 14.330 1.920 1.00 62.53 173 ARG A O 1
ATOM 1325 N N . GLU A 1 174 ? -24.103 14.530 2.110 1.00 67.06 174 GLU A N 1
ATOM 1326 C CA . GLU A 1 174 ? -24.458 13.287 1.430 1.00 67.06 174 GLU A CA 1
ATOM 1327 C C . GLU A 1 174 ? -23.781 13.265 0.046 1.00 67.06 174 GLU A C 1
ATOM 1329 O O . GLU A 1 174 ? -23.976 14.173 -0.763 1.00 67.06 174 GLU A O 1
ATOM 1334 N N . GLY A 1 175 ? -22.903 12.283 -0.181 1.00 79.06 175 GLY A N 1
ATOM 1335 C CA . GLY A 1 175 ? -22.132 12.138 -1.422 1.00 79.06 175 GLY A CA 1
ATOM 1336 C C . GLY A 1 175 ? -20.678 12.627 -1.395 1.00 79.06 175 GLY A C 1
ATOM 1337 O O . GLY A 1 175 ? -20.001 12.489 -2.411 1.00 79.06 175 GLY A O 1
ATOM 1338 N N . VAL A 1 176 ? -20.157 13.161 -0.282 1.00 88.12 176 VAL A N 1
ATOM 1339 C CA . VAL A 1 176 ? -18.713 13.456 -0.185 1.00 88.12 176 VAL A CA 1
ATOM 1340 C C . VAL A 1 176 ? -17.932 12.153 0.036 1.00 88.12 176 VAL A C 1
ATOM 1342 O O . VAL A 1 176 ? -18.246 11.416 0.975 1.00 88.12 176 VAL A O 1
ATOM 1345 N N . PRO A 1 177 ? -16.932 11.848 -0.811 1.00 92.81 177 PRO A N 1
ATOM 1346 C CA . PRO A 1 177 ? -16.076 10.684 -0.625 1.00 92.81 177 PRO A CA 1
ATOM 1347 C C . PRO A 1 177 ? -15.210 10.859 0.628 1.00 92.81 177 PRO A C 1
ATOM 1349 O O . PRO A 1 177 ? -14.535 11.875 0.780 1.00 92.81 177 PRO A O 1
ATOM 1352 N N . LEU A 1 178 ? -15.230 9.867 1.519 1.00 94.44 178 LEU A N 1
ATOM 1353 C CA . LEU A 1 178 ? -14.435 9.838 2.746 1.00 94.44 178 LEU A CA 1
ATOM 1354 C C . LEU A 1 178 ? -13.188 8.980 2.540 1.00 94.44 178 LEU A C 1
ATOM 1356 O O . LEU A 1 178 ? -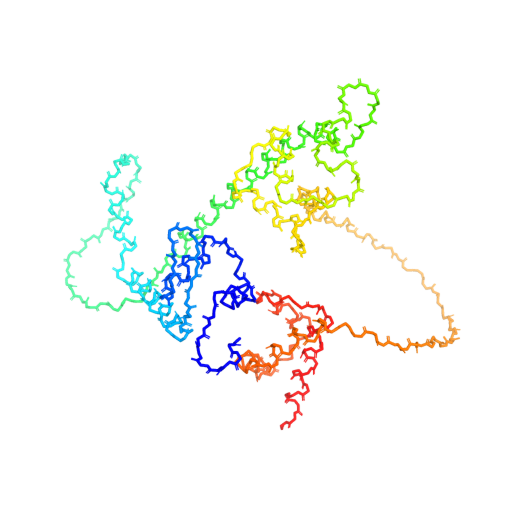13.272 7.860 2.033 1.00 94.44 178 LEU A O 1
ATOM 1360 N N . GLY A 1 179 ? -12.031 9.475 2.973 1.00 95.56 179 GLY A N 1
ATOM 1361 C CA . GLY A 1 179 ? -10.777 8.722 2.928 1.00 95.56 179 GLY A CA 1
ATOM 1362 C C . GLY A 1 179 ? -10.644 7.692 4.058 1.00 95.56 179 GLY A C 1
ATOM 1363 O O . GLY A 1 179 ? -11.296 7.785 5.100 1.00 95.56 179 GLY A O 1
ATOM 1364 N N . TYR A 1 180 ? -9.711 6.745 3.902 1.00 95.50 180 TYR A N 1
ATOM 1365 C CA . TYR A 1 180 ? -9.422 5.669 4.873 1.00 95.50 180 TYR A CA 1
ATOM 1366 C C . TYR A 1 180 ? -9.299 6.164 6.323 1.00 95.50 180 TYR A C 1
ATOM 1368 O O . TYR A 1 180 ? -9.906 5.627 7.252 1.00 95.50 180 TYR A O 1
ATOM 1376 N N . LYS A 1 181 ? -8.529 7.240 6.527 1.00 96.00 181 LYS A N 1
ATOM 1377 C CA . LYS A 1 181 ? -8.280 7.820 7.857 1.00 96.00 181 LYS A CA 1
ATOM 1378 C C . LYS A 1 181 ? -9.517 8.501 8.445 1.00 96.00 181 LYS A C 1
ATOM 1380 O O . LYS A 1 181 ? -9.706 8.462 9.659 1.00 96.00 181 LYS A O 1
ATOM 1385 N N . GLU A 1 182 ? -10.344 9.117 7.607 1.00 94.44 182 GLU A N 1
ATOM 1386 C CA . GLU A 1 182 ? -11.541 9.848 8.034 1.00 94.44 182 GLU A CA 1
ATOM 1387 C C . GLU A 1 182 ? -12.615 8.882 8.511 1.00 94.44 182 GLU A C 1
ATOM 1389 O O . GLU A 1 182 ? -13.155 9.056 9.602 1.00 94.44 182 GLU A O 1
ATOM 1394 N N . VAL A 1 183 ? -12.840 7.801 7.760 1.00 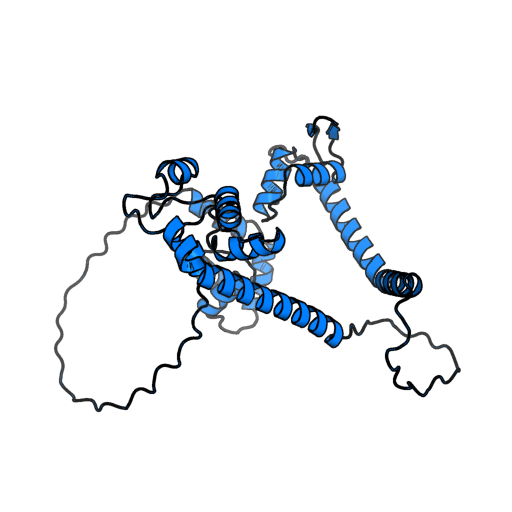94.69 183 VAL A N 1
ATOM 1395 C CA . VAL A 1 183 ? -13.768 6.736 8.155 1.00 94.69 183 VAL A CA 1
ATOM 1396 C C . VAL A 1 183 ? -13.320 6.081 9.456 1.00 94.69 183 VAL A C 1
ATOM 1398 O O . VAL A 1 183 ? -14.128 5.909 10.369 1.00 94.69 183 VAL A O 1
ATOM 1401 N N . ARG A 1 184 ? -12.020 5.792 9.602 1.00 95.25 184 ARG A N 1
ATOM 1402 C CA . ARG A 1 184 ? -11.478 5.225 10.843 1.00 95.25 184 ARG A CA 1
ATOM 1403 C C . ARG A 1 184 ? -11.691 6.141 12.046 1.00 95.25 184 ARG A C 1
ATOM 1405 O O . ARG A 1 184 ? -12.124 5.685 13.103 1.00 95.25 184 ARG A O 1
ATOM 1412 N N . LYS A 1 185 ? -11.409 7.437 11.883 1.00 94.00 185 LYS A N 1
ATOM 1413 C CA . LYS A 1 185 ? -11.630 8.451 12.922 1.00 94.00 185 LYS A CA 1
ATOM 1414 C C . LYS A 1 185 ? -13.119 8.595 13.252 1.00 94.00 185 LYS A C 1
ATOM 1416 O O . LYS A 1 185 ? -13.462 8.759 14.420 1.00 94.00 185 LYS A O 1
ATOM 1421 N N . GLY A 1 186 ? -13.990 8.492 12.246 1.00 90.38 186 GLY A N 1
ATOM 1422 C CA . GLY A 1 186 ? -15.443 8.497 12.402 1.00 90.38 186 GLY A CA 1
ATOM 1423 C C . GLY A 1 186 ? -15.947 7.330 13.254 1.00 90.38 186 GLY A C 1
ATOM 1424 O O . GLY A 1 186 ? -16.689 7.556 14.206 1.00 90.38 186 GLY A O 1
ATOM 1425 N N . LEU A 1 187 ? -15.480 6.105 12.984 1.00 90.19 187 LEU A N 1
ATOM 1426 C CA . LEU A 1 187 ? -15.826 4.921 13.784 1.00 90.19 187 LEU A CA 1
ATOM 1427 C C . LEU A 1 187 ? -15.340 5.041 15.235 1.00 90.19 187 LEU A C 1
ATOM 1429 O O . LEU A 1 187 ? -16.109 4.789 16.160 1.00 90.19 187 LEU A O 1
ATOM 1433 N N . GLN A 1 188 ? -14.105 5.509 15.445 1.00 92.62 188 GLN A N 1
ATOM 1434 C CA . GLN A 1 188 ? -13.565 5.727 16.792 1.00 92.62 188 GLN A CA 1
ATOM 1435 C C . GLN A 1 188 ? -14.367 6.771 17.577 1.00 92.62 188 GLN A C 1
ATOM 1437 O O . GLN A 1 188 ? -14.668 6.558 18.749 1.00 92.62 188 GLN A O 1
ATOM 1442 N N . LYS A 1 189 ? -14.755 7.880 16.935 1.00 89.81 189 LYS A N 1
ATOM 1443 C CA . LYS A 1 189 ? -15.611 8.902 17.556 1.00 89.81 189 LYS A CA 1
ATOM 1444 C C . LYS A 1 189 ? -17.018 8.395 17.862 1.00 89.81 189 LYS A C 1
ATOM 1446 O O . LYS A 1 189 ? -17.616 8.847 18.830 1.00 89.81 189 LYS A O 1
ATOM 1451 N N . ALA A 1 190 ? -17.524 7.443 17.082 1.00 83.62 190 ALA A N 1
ATOM 1452 C CA . ALA A 1 190 ? -18.783 6.761 17.365 1.00 83.62 190 ALA A CA 1
ATOM 1453 C C . ALA A 1 190 ? -18.681 5.741 18.520 1.00 83.62 190 ALA A C 1
ATOM 1455 O O . ALA A 1 190 ? -19.680 5.111 18.852 1.00 83.62 190 ALA A O 1
ATOM 1456 N N . GLY A 1 191 ? -17.499 5.569 19.128 1.00 90.75 191 GLY A N 1
ATOM 1457 C CA . GLY A 1 191 ? -17.257 4.599 20.198 1.00 90.75 191 GLY A CA 1
ATOM 1458 C C . GLY A 1 191 ? -16.986 3.178 19.701 1.00 90.75 191 GLY A C 1
ATOM 1459 O O . GLY A 1 191 ? -16.883 2.263 20.512 1.00 90.75 191 GLY A O 1
ATOM 1460 N N . ILE A 1 192 ? -16.842 2.983 18.387 1.00 88.88 192 ILE A N 1
ATOM 1461 C CA . ILE A 1 192 ? -16.580 1.677 17.782 1.00 88.88 192 ILE A CA 1
ATOM 1462 C C . ILE A 1 192 ? -15.065 1.519 17.638 1.00 88.88 192 ILE A C 1
ATOM 1464 O O . ILE A 1 192 ? -14.437 2.065 16.724 1.00 88.88 192 ILE A O 1
ATOM 1468 N N . SER A 1 193 ? -14.455 0.780 18.562 1.00 89.06 193 SER A N 1
ATOM 1469 C CA . SER A 1 193 ? -13.050 0.399 18.462 1.00 89.06 193 SER A CA 1
ATOM 1470 C C . SER A 1 193 ? -12.905 -0.788 17.509 1.00 89.06 193 SER A C 1
ATOM 1472 O O . SER A 1 193 ? -13.383 -1.890 17.760 1.00 89.06 193 SER A O 1
ATOM 1474 N N . VAL A 1 194 ? -12.234 -0.556 16.381 1.00 91.06 194 VAL A N 1
ATOM 1475 C CA . VAL A 1 194 ? -11.969 -1.584 15.368 1.00 91.06 194 VAL A CA 1
ATOM 1476 C C . VAL A 1 194 ? -10.465 -1.827 15.290 1.00 91.06 194 VAL A C 1
ATOM 1478 O O . VAL A 1 194 ? -9.685 -0.868 15.243 1.00 91.06 194 VAL A O 1
ATOM 1481 N N . SER A 1 195 ? -10.050 -3.098 15.297 1.00 94.81 195 SER A N 1
ATOM 1482 C CA . SER A 1 195 ? -8.644 -3.463 15.098 1.00 94.81 195 SER A CA 1
ATOM 1483 C C . SER A 1 195 ? -8.181 -3.088 13.682 1.00 94.81 195 SER A C 1
ATOM 1485 O O . SER A 1 195 ? -9.002 -2.957 12.777 1.00 94.81 195 SER A O 1
ATOM 1487 N N . ASP A 1 196 ? -6.873 -2.916 13.462 1.00 94.88 196 ASP A N 1
ATOM 1488 C CA . ASP A 1 196 ? -6.337 -2.593 12.126 1.00 94.88 196 ASP A CA 1
ATOM 1489 C C . ASP A 1 196 ? -6.805 -3.586 11.055 1.00 94.88 196 ASP A C 1
ATOM 1491 O O . ASP A 1 196 ? -7.273 -3.188 9.990 1.00 94.88 196 ASP A O 1
ATOM 1495 N N . ARG A 1 197 ? -6.735 -4.879 11.380 1.00 91.44 197 ARG A N 1
ATOM 1496 C CA . ARG A 1 197 ? -7.087 -5.977 10.478 1.00 91.44 197 ARG A CA 1
ATOM 1497 C C . ARG A 1 197 ? -8.578 -6.002 10.146 1.00 91.44 197 ARG A C 1
ATOM 1499 O O . ARG A 1 197 ? -8.962 -6.217 8.994 1.00 91.44 197 ARG A O 1
ATOM 1506 N N . ASP A 1 198 ? -9.422 -5.789 11.148 1.00 90.62 198 ASP A N 1
ATOM 1507 C CA . ASP A 1 198 ? -10.868 -5.805 10.945 1.00 90.62 198 ASP A CA 1
ATOM 1508 C C . ASP A 1 198 ? -11.319 -4.565 10.162 1.00 90.62 198 ASP A C 1
ATOM 1510 O O . ASP A 1 198 ? -12.167 -4.656 9.272 1.00 90.62 198 ASP A O 1
ATOM 1514 N N . PHE A 1 199 ? -10.689 -3.413 10.425 1.00 95.19 199 PHE A N 1
ATOM 1515 C CA . PHE A 1 199 ? -10.952 -2.177 9.695 1.00 95.19 199 PHE A CA 1
ATOM 1516 C C . PHE A 1 199 ? -10.567 -2.316 8.224 1.00 95.19 199 PHE A C 1
ATOM 1518 O O . PHE A 1 199 ? -11.340 -1.924 7.355 1.00 95.19 199 PHE A O 1
ATOM 1525 N N . GLU A 1 200 ? -9.420 -2.930 7.933 1.00 94.88 200 GLU A N 1
ATOM 1526 C CA . GLU A 1 200 ? -8.994 -3.206 6.562 1.00 94.88 200 GLU A CA 1
ATOM 1527 C C . GLU A 1 200 ? -9.989 -4.119 5.828 1.00 94.88 200 GLU A C 1
ATOM 1529 O O . GLU A 1 200 ? -10.300 -3.896 4.658 1.00 94.88 200 GLU A O 1
ATOM 1534 N N . THR A 1 201 ? -10.555 -5.106 6.524 1.00 90.31 201 THR A N 1
ATOM 1535 C CA . THR A 1 201 ? -11.553 -6.016 5.943 1.00 90.31 201 THR A CA 1
ATOM 1536 C C . THR A 1 201 ? -12.851 -5.282 5.597 1.00 90.31 201 THR A C 1
ATOM 1538 O O . THR A 1 201 ? -13.385 -5.444 4.497 1.00 90.31 201 THR A O 1
ATOM 1541 N N . VAL A 1 202 ? -13.340 -4.428 6.502 1.00 90.94 202 VAL A N 1
ATOM 1542 C CA . VAL A 1 202 ? -14.497 -3.552 6.245 1.00 90.94 202 VAL A CA 1
ATOM 1543 C C . VAL A 1 202 ? -14.198 -2.584 5.103 1.00 90.94 202 VAL A C 1
ATOM 1545 O O . VAL A 1 202 ? -15.035 -2.401 4.220 1.00 90.94 202 VAL A O 1
ATOM 1548 N N . TRP A 1 203 ? -12.998 -2.001 5.092 1.00 95.56 203 TRP A N 1
ATOM 1549 C CA . TRP A 1 203 ? -12.574 -1.052 4.072 1.00 95.56 203 TRP A CA 1
ATOM 1550 C C . TRP A 1 203 ? -12.587 -1.677 2.681 1.00 95.56 203 TRP A C 1
ATOM 1552 O O . TRP A 1 203 ? -13.232 -1.139 1.792 1.00 95.56 203 TRP A O 1
ATOM 1562 N N . ARG A 1 204 ? -11.970 -2.852 2.503 1.00 94.44 204 ARG A N 1
ATOM 1563 C CA . ARG A 1 204 ? -11.968 -3.575 1.217 1.00 94.44 204 ARG A CA 1
ATOM 1564 C C . ARG A 1 204 ? -13.377 -3.920 0.731 1.00 94.44 204 ARG A C 1
ATOM 1566 O O . ARG A 1 204 ? -13.612 -4.008 -0.468 1.00 94.44 204 ARG A O 1
ATOM 1573 N N . ARG A 1 205 ? -14.323 -4.128 1.651 1.00 92.75 205 ARG A N 1
ATOM 1574 C CA . ARG A 1 205 ? -15.721 -4.418 1.309 1.00 92.75 205 ARG A CA 1
ATOM 1575 C C . ARG A 1 205 ? -16.504 -3.169 0.903 1.00 92.75 205 ARG A C 1
ATOM 1577 O O . ARG A 1 205 ? -17.430 -3.290 0.101 1.00 92.75 205 ARG A O 1
ATOM 1584 N N . ALA A 1 206 ? -16.163 -2.015 1.473 1.00 95.31 206 ALA A N 1
ATOM 1585 C CA . ALA A 1 206 ? -16.763 -0.725 1.144 1.00 95.31 206 ALA A CA 1
ATOM 1586 C C . ALA A 1 206 ? -16.159 -0.122 -0.134 1.00 95.31 206 ALA A C 1
ATOM 1588 O O . ALA A 1 206 ? -16.901 0.300 -1.012 1.00 95.31 206 ALA A O 1
ATOM 1589 N N . ASP A 1 207 ? -14.835 -0.155 -0.279 1.00 97.00 207 ASP A N 1
ATOM 1590 C CA . ASP A 1 207 ? -14.083 0.360 -1.429 1.00 97.00 207 ASP A CA 1
ATOM 1591 C C . ASP A 1 207 ? -13.892 -0.721 -2.506 1.00 97.00 207 ASP A C 1
ATOM 1593 O O . ASP A 1 207 ? -12.770 -1.099 -2.853 1.00 97.00 207 ASP A O 1
ATOM 1597 N N . LYS A 1 208 ? -15.007 -1.268 -3.008 1.00 92.44 208 LYS A N 1
ATOM 1598 C CA . LYS A 1 208 ? -14.987 -2.353 -4.010 1.00 92.44 208 LYS A CA 1
ATOM 1599 C C . LYS A 1 208 ? -14.282 -1.959 -5.302 1.00 92.44 208 LYS A C 1
ATOM 1601 O O . LYS A 1 208 ? -13.666 -2.808 -5.936 1.00 92.44 208 LYS A O 1
ATOM 1606 N N . ASP A 1 209 ? -14.383 -0.686 -5.662 1.00 92.12 209 ASP A N 1
ATOM 1607 C CA . ASP A 1 209 ? -13.804 -0.134 -6.882 1.00 92.12 209 ASP A CA 1
ATOM 1608 C C . ASP A 1 209 ? -12.341 0.314 -6.681 1.00 92.12 209 ASP A C 1
ATOM 1610 O O . ASP A 1 209 ? -11.717 0.813 -7.615 1.00 92.12 209 ASP A O 1
ATOM 1614 N N . CYS A 1 210 ? -11.786 0.136 -5.471 1.00 92.50 210 CYS A N 1
ATOM 1615 C CA . CYS A 1 210 ? -10.421 0.518 -5.093 1.00 92.50 210 CYS A CA 1
ATOM 1616 C C . CYS A 1 210 ? -10.076 1.977 -5.439 1.00 92.50 210 CYS A C 1
ATOM 1618 O O . CYS A 1 210 ? -8.961 2.290 -5.862 1.00 92.50 210 CYS A O 1
ATOM 1620 N N . VAL A 1 211 ? -11.036 2.884 -5.252 1.00 93.62 211 VAL A N 1
ATOM 1621 C CA . VAL A 1 211 ? -10.876 4.319 -5.529 1.00 93.62 211 VAL A CA 1
ATOM 1622 C C . VAL A 1 211 ? -10.056 4.992 -4.422 1.00 93.62 211 VAL A C 1
ATOM 1624 O O . VAL A 1 211 ? -9.493 6.068 -4.625 1.00 93.62 211 VAL A O 1
ATOM 1627 N N . GLY A 1 212 ? -9.952 4.363 -3.245 1.00 94.44 212 GLY A N 1
ATOM 1628 C CA . GLY A 1 212 ? -9.285 4.920 -2.069 1.00 94.44 212 GLY A CA 1
ATOM 1629 C C . GLY A 1 212 ? -10.173 5.879 -1.275 1.00 94.44 212 GLY A C 1
ATOM 1630 O O . GLY A 1 212 ? -9.703 6.541 -0.345 1.00 94.44 212 GLY A O 1
ATOM 1631 N N . SER A 1 213 ? -11.459 5.946 -1.616 1.00 95.88 213 SER A N 1
ATOM 1632 C CA . SER A 1 213 ? -12.452 6.752 -0.920 1.00 95.88 213 SER A CA 1
ATOM 1633 C C . SER A 1 213 ? -13.819 6.092 -0.988 1.00 95.88 213 SER A C 1
ATOM 1635 O O . SER A 1 213 ? -14.190 5.576 -2.038 1.00 95.88 213 SER A O 1
ATOM 1637 N N . VAL A 1 214 ? -14.584 6.163 0.095 1.00 95.19 214 VAL A N 1
ATOM 1638 C CA . VAL A 1 214 ? -15.904 5.531 0.194 1.00 95.19 214 VAL A CA 1
ATOM 1639 C C . VAL A 1 214 ? -16.955 6.564 0.549 1.00 95.19 214 VAL A C 1
ATOM 1641 O O . VAL A 1 214 ? -16.726 7.443 1.383 1.00 95.19 214 VAL A O 1
ATOM 1644 N N . THR A 1 215 ? -18.129 6.473 -0.066 1.00 94.12 215 THR A N 1
ATOM 1645 C CA . THR A 1 215 ? -19.274 7.262 0.386 1.00 94.12 215 THR A CA 1
ATOM 1646 C C . THR A 1 215 ? -19.943 6.577 1.577 1.00 94.12 215 THR A C 1
ATOM 1648 O O . THR A 1 215 ? -19.763 5.384 1.838 1.00 94.12 215 THR A O 1
ATOM 1651 N N . PHE A 1 216 ? -20.772 7.317 2.312 1.00 87.25 216 PHE A N 1
ATOM 1652 C CA . PHE A 1 216 ? -21.566 6.735 3.396 1.00 87.25 216 PHE A CA 1
ATOM 1653 C C . PHE A 1 216 ? -22.497 5.603 2.913 1.00 87.25 216 PHE A C 1
ATOM 1655 O O . PHE A 1 216 ? -22.727 4.628 3.634 1.00 87.25 216 PHE A O 1
ATOM 1662 N N . ASN A 1 217 ? -22.992 5.693 1.674 1.00 89.69 217 ASN A N 1
ATOM 1663 C CA . ASN A 1 217 ? -23.810 4.645 1.062 1.00 89.69 217 ASN A CA 1
ATOM 1664 C C . ASN A 1 217 ? -23.006 3.365 0.795 1.00 89.69 217 ASN A C 1
ATOM 1666 O O . ASN A 1 217 ? -23.539 2.268 0.961 1.00 89.69 217 ASN A O 1
ATOM 1670 N N . ASP A 1 218 ? -21.724 3.483 0.450 1.00 92.94 218 ASP A N 1
ATOM 1671 C CA . ASP A 1 218 ? -20.851 2.322 0.244 1.00 92.94 218 ASP A CA 1
ATOM 1672 C C . ASP A 1 218 ? -20.547 1.624 1.569 1.00 92.94 218 ASP A C 1
ATOM 1674 O O . ASP A 1 218 ? -20.653 0.403 1.668 1.00 92.94 218 ASP A O 1
ATOM 1678 N N . LEU A 1 219 ? -20.273 2.401 2.623 1.00 90.50 219 LEU A N 1
ATOM 1679 C CA . LEU A 1 219 ? -20.102 1.879 3.981 1.00 90.50 219 LEU A CA 1
ATOM 1680 C C . LEU A 1 219 ? -21.362 1.172 4.479 1.00 90.50 219 LEU A C 1
ATOM 1682 O O . LEU A 1 219 ? -21.296 0.029 4.926 1.00 90.50 219 LEU A O 1
ATOM 1686 N N . THR A 1 220 ? -22.527 1.813 4.378 1.00 87.19 220 THR A N 1
ATOM 1687 C CA . THR A 1 220 ? -23.790 1.189 4.805 1.00 87.19 220 THR A CA 1
ATOM 1688 C C . THR A 1 220 ? -24.119 -0.052 3.985 1.00 87.19 220 THR A C 1
ATOM 1690 O O . THR A 1 220 ? -24.581 -1.032 4.563 1.00 87.19 220 THR A O 1
ATOM 1693 N N . ARG A 1 221 ? -23.818 -0.074 2.681 1.00 88.00 221 ARG A N 1
ATOM 1694 C CA . ARG A 1 221 ? -23.949 -1.271 1.837 1.00 88.00 221 ARG A CA 1
ATOM 1695 C C . ARG A 1 221 ? -22.943 -2.366 2.204 1.00 88.00 221 ARG A C 1
ATOM 1697 O O . ARG A 1 221 ? -23.276 -3.540 2.089 1.00 88.00 221 ARG A O 1
ATOM 1704 N N . ALA A 1 222 ? -21.739 -2.013 2.649 1.00 88.31 222 ALA A N 1
ATOM 1705 C CA . ALA A 1 222 ? -20.747 -2.977 3.120 1.00 88.31 222 ALA A CA 1
ATOM 1706 C C . ALA A 1 222 ? -21.168 -3.650 4.436 1.00 88.31 222 ALA A C 1
ATOM 1708 O O . ALA A 1 222 ? -20.902 -4.838 4.615 1.00 88.31 222 ALA A O 1
ATOM 1709 N N . PHE A 1 223 ? -21.850 -2.911 5.320 1.00 82.38 223 PHE A N 1
ATOM 1710 C CA . PHE A 1 223 ? -22.390 -3.425 6.586 1.00 82.38 223 PHE A CA 1
ATOM 1711 C C . PHE A 1 223 ? -23.762 -4.086 6.460 1.00 82.38 223 PHE A C 1
ATOM 1713 O O . PHE A 1 223 ? -24.097 -4.963 7.261 1.00 82.38 223 PHE A O 1
ATOM 1720 N N . ALA A 1 224 ? -24.567 -3.674 5.479 1.00 84.38 224 ALA A N 1
ATOM 1721 C CA . ALA A 1 224 ? -25.799 -4.356 5.139 1.00 84.38 224 ALA A CA 1
ATOM 1722 C C . ALA A 1 224 ? -25.429 -5.755 4.641 1.00 84.38 224 ALA A C 1
ATOM 1724 O O . ALA A 1 224 ? -24.876 -5.936 3.556 1.00 84.38 224 ALA A O 1
ATOM 1725 N N . VAL A 1 225 ? -25.711 -6.757 5.472 1.00 56.72 225 VAL A N 1
ATOM 1726 C CA . VAL A 1 225 ? -25.740 -8.147 5.025 1.00 56.72 225 VAL A CA 1
ATOM 1727 C C . VAL A 1 225 ? -26.630 -8.173 3.796 1.00 56.72 225 VAL A C 1
ATOM 1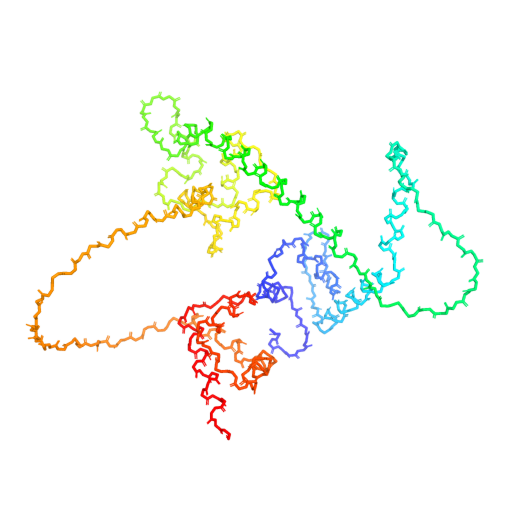729 O O . VAL A 1 225 ? -27.715 -7.593 3.818 1.00 56.72 225 VAL A O 1
ATOM 1732 N N . ALA A 1 226 ? -26.158 -8.798 2.719 1.00 47.31 226 ALA A N 1
ATOM 1733 C CA . ALA A 1 226 ? -27.064 -9.269 1.695 1.00 47.31 226 ALA A CA 1
ATOM 1734 C C . ALA A 1 226 ? -28.054 -10.159 2.437 1.00 47.31 226 ALA A C 1
ATOM 1736 O O . ALA A 1 226 ? -27.688 -11.278 2.790 1.00 47.31 226 ALA A O 1
ATOM 1737 N N . ASP A 1 227 ? -29.239 -9.632 2.764 1.00 42.59 227 ASP A N 1
ATOM 1738 C CA . ASP A 1 227 ? -30.379 -10.453 3.133 1.00 42.59 227 ASP A CA 1
ATOM 1739 C C . ASP A 1 227 ? -30.350 -11.586 2.117 1.00 42.59 227 ASP A C 1
ATOM 1741 O O . ASP A 1 227 ? -30.490 -11.342 0.913 1.00 42.59 227 ASP A O 1
ATOM 1745 N N . THR A 1 228 ? -30.006 -12.791 2.579 1.00 41.28 228 THR A N 1
ATOM 1746 C CA . THR A 1 228 ? -29.981 -13.987 1.741 1.00 41.28 228 THR A CA 1
ATOM 1747 C C . THR A 1 228 ? -31.251 -13.931 0.913 1.00 41.28 228 THR A C 1
ATOM 1749 O O . THR A 1 228 ? -32.304 -13.706 1.525 1.00 41.28 228 THR A O 1
ATOM 1752 N N . PRO A 1 229 ? -31.182 -14.017 -0.429 1.00 42.38 229 PRO A N 1
ATOM 1753 C CA . PRO A 1 229 ? -32.340 -13.768 -1.269 1.00 42.38 229 PRO A CA 1
ATOM 1754 C C . PRO A 1 229 ? -33.488 -14.608 -0.726 1.00 42.38 229 PRO A C 1
ATOM 1756 O O . PRO A 1 229 ? -33.415 -15.835 -0.738 1.00 42.38 229 PRO A O 1
ATOM 1759 N N . LYS A 1 230 ? -34.509 -13.942 -0.165 1.00 40.09 230 LYS A N 1
ATOM 1760 C CA . LYS A 1 230 ? -35.763 -14.595 0.200 1.00 40.09 230 LYS A CA 1
ATOM 1761 C C . LYS A 1 230 ? -36.196 -15.314 -1.064 1.00 40.09 230 LYS A C 1
ATOM 1763 O O . LYS A 1 230 ? -36.477 -14.644 -2.061 1.00 40.09 230 LYS A O 1
ATOM 1768 N N . GLU A 1 231 ? -36.187 -16.646 -1.033 1.00 42.62 231 GLU A N 1
ATOM 1769 C CA . GLU A 1 231 ? -36.787 -17.466 -2.075 1.00 42.62 231 GLU A CA 1
ATOM 1770 C C . GLU A 1 231 ? -38.122 -16.827 -2.435 1.00 42.62 231 GLU A C 1
ATOM 1772 O O . GLU A 1 231 ? -39.002 -16.631 -1.590 1.00 42.62 231 GLU A O 1
ATOM 1777 N N . SER A 1 232 ? -38.211 -16.384 -3.685 1.00 39.50 232 SER A N 1
ATOM 1778 C CA . SER A 1 232 ? -39.413 -15.748 -4.194 1.00 39.50 232 SER A CA 1
ATOM 1779 C C . SER A 1 232 ? -40.571 -16.723 -3.978 1.00 39.50 232 SER A C 1
ATOM 1781 O O . SER A 1 232 ? -40.436 -17.891 -4.355 1.00 39.50 232 SER A O 1
ATOM 1783 N N . PRO A 1 233 ? -41.702 -16.308 -3.377 1.00 41.75 233 PRO A N 1
ATOM 1784 C CA . PRO A 1 233 ? -42.828 -17.205 -3.199 1.00 41.75 233 PRO A CA 1
ATOM 1785 C C . PRO A 1 233 ? -43.242 -17.727 -4.573 1.00 41.75 233 PRO A C 1
ATOM 1787 O O . PRO A 1 233 ? -43.540 -16.955 -5.486 1.00 41.75 233 PRO A O 1
ATOM 1790 N N . SER A 1 234 ? -43.194 -19.053 -4.693 1.00 44.25 234 SER A N 1
ATOM 1791 C CA . SER A 1 234 ? -43.557 -19.839 -5.866 1.00 44.25 234 SER A CA 1
ATOM 1792 C C . SER A 1 234 ? -44.701 -19.190 -6.644 1.00 44.25 234 SER A C 1
ATOM 1794 O O . SER A 1 234 ? -45.834 -19.088 -6.167 1.00 44.25 234 SER A O 1
ATOM 1796 N N . ARG A 1 235 ? -44.374 -18.742 -7.859 1.00 46.94 235 ARG A N 1
ATOM 1797 C CA . ARG A 1 235 ? -45.292 -18.151 -8.830 1.00 46.94 235 ARG A CA 1
ATOM 1798 C C . ARG A 1 235 ? -46.442 -19.138 -9.061 1.00 46.94 235 ARG A C 1
ATOM 1800 O O . ARG A 1 235 ? -46.271 -20.156 -9.731 1.00 46.94 235 ARG A O 1
ATOM 1807 N N . LYS A 1 236 ? -47.619 -18.861 -8.489 1.00 44.72 236 LYS A N 1
ATOM 1808 C CA . LYS A 1 236 ? -48.854 -19.562 -8.856 1.00 44.72 236 LYS A CA 1
ATOM 1809 C C . LYS A 1 236 ? -49.075 -19.351 -10.352 1.00 44.72 236 LYS A C 1
ATOM 1811 O O . LYS A 1 236 ? -49.112 -18.216 -10.822 1.00 44.72 236 LYS A O 1
ATOM 1816 N N . LYS A 1 237 ? -49.183 -20.467 -11.074 1.00 49.19 237 LYS A N 1
ATOM 1817 C CA . LYS A 1 237 ? -49.528 -20.553 -12.495 1.00 49.19 237 LYS A CA 1
ATOM 1818 C C . LYS A 1 237 ? -50.794 -19.728 -12.753 1.00 49.19 237 LYS A C 1
ATOM 1820 O O . LYS A 1 237 ? -51.882 -20.154 -12.379 1.00 49.19 237 LYS A O 1
ATOM 1825 N N . PHE A 1 238 ? -50.641 -18.559 -13.369 1.00 42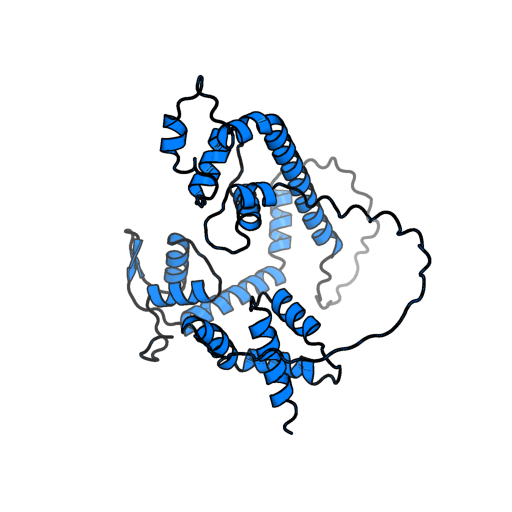.00 238 PHE A N 1
ATOM 1826 C CA . PHE A 1 238 ? -51.749 -17.840 -13.988 1.00 42.00 238 PHE A CA 1
ATOM 1827 C C . PHE A 1 238 ? -51.808 -18.236 -15.458 1.00 42.00 238 PHE A C 1
ATOM 1829 O O . PHE A 1 238 ? -50.803 -18.196 -16.168 1.00 42.00 238 PHE A O 1
ATOM 1836 N N . ALA A 1 239 ? -52.989 -18.689 -15.862 1.00 44.19 239 ALA A N 1
ATOM 1837 C CA . ALA A 1 239 ? -53.314 -19.069 -17.221 1.00 44.19 239 ALA A CA 1
ATOM 1838 C C . ALA A 1 239 ? -53.229 -17.857 -18.162 1.00 44.19 239 ALA A C 1
ATOM 1840 O O . ALA A 1 239 ? -53.710 -16.771 -17.840 1.00 44.19 239 ALA A O 1
ATOM 1841 N N . LEU A 1 240 ? -52.619 -18.084 -19.325 1.00 45.62 240 LEU A N 1
ATOM 1842 C CA . LEU A 1 240 ? -52.639 -17.205 -20.493 1.00 45.62 240 LEU A CA 1
ATOM 1843 C C . LEU A 1 240 ? -54.066 -17.040 -21.034 1.00 45.62 240 LEU A C 1
ATOM 1845 O O . LEU A 1 240 ? -54.794 -18.032 -21.120 1.00 45.62 240 LEU A O 1
ATOM 1849 N N . PRO A 1 241 ? -54.384 -15.860 -21.586 1.00 50.41 241 PRO A N 1
ATOM 1850 C CA . PRO A 1 241 ? -55.171 -15.786 -22.799 1.00 50.41 241 PRO A CA 1
ATOM 1851 C C . PRO A 1 241 ? -54.334 -15.223 -23.955 1.00 50.41 241 PRO A C 1
ATOM 1853 O O . PRO A 1 241 ? -53.798 -14.121 -23.910 1.00 50.41 241 PRO A O 1
ATOM 1856 N N . HIS A 1 242 ? -54.232 -16.069 -24.974 1.00 52.88 242 HIS A N 1
ATOM 1857 C CA . HIS A 1 242 ? -54.294 -15.790 -26.408 1.00 52.88 242 HIS A CA 1
ATOM 1858 C C . HIS A 1 242 ? -54.755 -14.371 -26.810 1.00 52.88 242 HIS A C 1
ATOM 1860 O O . HIS A 1 242 ? -55.815 -13.959 -26.349 1.00 52.88 242 HIS A O 1
ATOM 1866 N N . MET A 1 243 ? -54.022 -13.713 -27.730 1.00 38.09 243 MET A N 1
ATOM 1867 C CA . MET A 1 243 ? -54.455 -12.772 -28.804 1.00 38.09 243 MET A CA 1
ATOM 1868 C C . MET A 1 243 ? -53.198 -12.052 -29.355 1.00 38.09 243 MET A C 1
ATOM 1870 O O . MET A 1 243 ? -52.488 -11.407 -28.592 1.00 38.09 243 MET A O 1
ATOM 1874 N N . THR A 1 244 ? -52.704 -12.460 -30.530 1.00 41.00 244 THR A N 1
ATOM 1875 C CA . THR A 1 244 ? -52.891 -11.902 -31.897 1.00 41.00 244 THR A CA 1
ATOM 1876 C C . THR A 1 244 ? -51.837 -10.878 -32.308 1.00 41.00 244 THR A C 1
ATOM 1878 O O . THR A 1 244 ? -51.531 -9.944 -31.573 1.00 41.00 244 THR A O 1
ATOM 1881 N N . ASP A 1 245 ? -51.326 -11.129 -33.512 1.00 45.38 245 ASP A N 1
ATOM 1882 C CA . ASP A 1 245 ? -50.392 -10.356 -34.323 1.00 45.38 245 ASP A CA 1
ATOM 1883 C C . ASP A 1 245 ? -50.765 -8.875 -34.453 1.00 45.38 245 ASP A C 1
ATOM 1885 O O . ASP A 1 245 ? -51.945 -8.560 -34.563 1.00 45.38 245 ASP A O 1
ATOM 1889 N N . GLU A 1 246 ? -49.753 -8.001 -34.502 1.00 40.28 246 GLU A N 1
ATOM 1890 C CA . GLU A 1 246 ? -49.577 -6.985 -35.554 1.00 40.28 246 GLU A CA 1
ATOM 1891 C C . GLU A 1 246 ? -48.167 -6.361 -35.469 1.00 40.28 246 GLU A C 1
ATOM 1893 O O . GLU A 1 246 ? -47.710 -5.894 -34.424 1.00 40.28 246 GLU A O 1
ATOM 1898 N N . GLU A 1 247 ? -47.478 -6.388 -36.609 1.00 44.50 247 GLU A N 1
ATOM 1899 C CA . GLU A 1 247 ? -46.239 -5.676 -36.940 1.00 44.50 247 GLU A CA 1
ATOM 1900 C C . GLU A 1 247 ? -46.585 -4.216 -37.315 1.00 44.50 247 GLU A C 1
ATOM 1902 O O . GLU A 1 247 ? -47.642 -3.992 -37.907 1.00 44.50 247 GLU A O 1
ATOM 1907 N N . PRO A 1 248 ? -45.735 -3.204 -37.031 1.00 50.22 248 PRO A N 1
ATOM 1908 C CA . PRO A 1 248 ? -44.997 -2.628 -38.162 1.00 50.22 248 PRO A CA 1
ATOM 1909 C C . PRO A 1 248 ? -43.600 -2.043 -37.843 1.00 50.22 248 PRO A C 1
ATOM 1911 O O . PRO A 1 248 ? -43.390 -1.257 -36.921 1.00 50.22 248 PRO A O 1
ATOM 1914 N N . THR A 1 249 ? -42.660 -2.385 -38.725 1.00 35.94 249 THR A N 1
ATOM 1915 C CA . THR A 1 249 ? -41.593 -1.569 -39.347 1.00 35.94 249 THR A CA 1
ATOM 1916 C C . THR A 1 249 ? -41.349 -0.121 -38.878 1.00 35.94 249 THR A C 1
ATOM 1918 O O . THR A 1 249 ? -42.183 0.754 -39.117 1.00 35.94 249 THR A O 1
ATOM 1921 N N . SER A 1 250 ? -40.107 0.186 -38.454 1.00 43.31 250 SER A N 1
ATOM 1922 C CA . SER A 1 250 ? -39.175 1.126 -39.142 1.00 43.31 250 SER A CA 1
ATOM 1923 C C . SER A 1 250 ? -37.868 1.401 -38.354 1.00 43.31 250 SER A C 1
ATOM 1925 O O . SER A 1 250 ? -37.826 1.191 -37.144 1.00 43.31 250 SER A O 1
ATOM 1927 N N . PRO A 1 251 ? -36.772 1.845 -39.018 1.00 42.72 251 PRO A N 1
ATOM 1928 C CA . PRO A 1 251 ? -35.398 1.584 -38.585 1.00 42.72 251 PRO A CA 1
ATOM 1929 C C . PRO A 1 251 ? -34.753 2.720 -37.772 1.00 42.72 251 PRO A C 1
ATOM 1931 O O . PRO A 1 251 ? -34.781 3.891 -38.156 1.00 42.72 251 PRO A O 1
ATOM 1934 N N . ILE A 1 252 ? -34.063 2.354 -36.689 1.00 33.53 252 ILE A N 1
ATOM 1935 C CA . ILE A 1 252 ? -33.219 3.264 -35.905 1.00 33.53 252 ILE A CA 1
ATOM 1936 C C . ILE A 1 252 ? -31.843 3.376 -36.578 1.00 33.53 252 ILE A C 1
ATOM 1938 O O . ILE A 1 252 ? -31.085 2.411 -36.663 1.00 33.53 252 ILE A O 1
ATOM 1942 N N . LYS A 1 253 ? -31.510 4.581 -37.053 1.00 33.84 253 LYS A N 1
ATOM 1943 C CA . LYS A 1 253 ? -30.173 4.949 -37.539 1.00 33.84 253 LYS A CA 1
ATOM 1944 C C . LYS A 1 253 ? -29.196 5.036 -36.361 1.00 33.84 253 LYS A C 1
ATOM 1946 O O . LYS A 1 253 ? -29.235 5.991 -35.590 1.00 33.84 253 LYS A O 1
ATOM 1951 N N . LEU A 1 254 ? -28.294 4.062 -36.262 1.00 31.11 254 LEU A N 1
ATOM 1952 C CA . LEU A 1 254 ? -27.113 4.105 -35.396 1.00 31.11 254 LEU A CA 1
ATOM 1953 C C . LEU A 1 254 ? -26.103 5.125 -35.938 1.00 31.11 254 LEU A C 1
ATOM 1955 O O . LEU A 1 254 ? -25.614 5.005 -37.062 1.00 31.11 254 LEU A O 1
ATOM 1959 N N . ARG A 1 255 ? -25.788 6.139 -35.127 1.00 27.61 255 ARG A N 1
ATOM 1960 C CA . ARG A 1 255 ? -24.723 7.112 -35.382 1.00 27.61 255 ARG A CA 1
ATOM 1961 C C . ARG A 1 255 ? -23.498 6.692 -34.570 1.00 27.61 255 ARG A C 1
ATOM 1963 O O . ARG A 1 255 ? -23.502 6.791 -33.349 1.00 27.61 255 ARG A O 1
ATOM 1970 N N . ASN A 1 256 ? -22.475 6.207 -35.267 1.00 33.09 256 ASN A N 1
ATOM 1971 C CA . ASN A 1 256 ? -21.164 5.886 -34.710 1.00 33.09 256 ASN A CA 1
ATOM 1972 C C . ASN A 1 256 ? -20.327 7.160 -34.525 1.00 33.09 256 ASN A C 1
ATOM 1974 O O . ASN A 1 256 ? -20.122 7.895 -35.489 1.00 33.09 256 ASN A O 1
ATOM 1978 N N . THR A 1 257 ? -19.758 7.345 -33.335 1.00 35.25 257 THR A N 1
ATOM 1979 C CA . THR A 1 257 ? -18.493 8.069 -33.118 1.00 35.25 257 THR A CA 1
ATOM 1980 C C . THR A 1 257 ? -17.754 7.415 -31.948 1.00 35.25 257 THR A C 1
ATOM 1982 O O . THR A 1 257 ? -18.323 7.378 -30.855 1.00 35.25 257 THR A O 1
ATOM 1985 N N . PRO A 1 258 ? -16.516 6.913 -32.111 1.00 41.50 258 PRO A N 1
ATOM 1986 C CA . PRO A 1 258 ? -15.687 6.528 -30.981 1.00 41.50 258 PRO A CA 1
ATOM 1987 C C . PRO A 1 258 ? -14.804 7.710 -30.561 1.00 41.50 258 PRO A C 1
ATOM 1989 O O . PRO A 1 258 ? -14.034 8.235 -31.361 1.00 41.50 258 PRO A O 1
ATOM 1992 N N . ALA A 1 259 ? -14.893 8.102 -29.293 1.00 34.09 259 ALA A N 1
ATOM 1993 C CA . ALA A 1 259 ? -13.797 8.769 -28.604 1.00 34.09 259 ALA A CA 1
ATOM 1994 C C . ALA A 1 259 ? -13.097 7.690 -27.772 1.00 34.09 259 ALA A C 1
ATOM 1996 O O . ALA A 1 259 ? -13.601 7.277 -26.731 1.00 34.09 259 ALA A O 1
ATOM 1997 N N . THR A 1 260 ? -11.993 7.158 -28.286 1.00 36.94 260 THR A N 1
ATOM 1998 C CA . THR A 1 260 ? -11.099 6.272 -27.536 1.00 36.94 260 THR A CA 1
ATOM 1999 C C . THR A 1 260 ? -10.214 7.131 -26.643 1.00 36.94 260 THR A C 1
ATOM 2001 O O . THR A 1 260 ? -9.461 7.969 -27.138 1.00 36.94 260 THR A O 1
ATOM 2004 N N . SER A 1 261 ? -10.330 6.937 -25.331 1.00 46.78 261 SER A N 1
ATOM 2005 C CA . SER A 1 261 ? -9.399 7.474 -24.344 1.00 46.78 261 SER A CA 1
ATOM 2006 C C . SER A 1 261 ? -8.107 6.657 -24.396 1.00 46.78 261 SER A C 1
ATOM 2008 O O . SER A 1 261 ? -8.127 5.431 -24.343 1.00 46.78 261 SER A O 1
ATOM 2010 N N . GLU A 1 262 ? -6.971 7.342 -24.487 1.00 39.94 262 GLU A N 1
ATOM 2011 C CA . GLU A 1 262 ? -5.613 6.786 -24.609 1.00 39.94 262 GLU A CA 1
ATOM 2012 C C . GLU A 1 262 ? -5.230 5.805 -23.478 1.00 39.94 262 GLU A C 1
ATOM 2014 O O . GLU A 1 262 ? -4.345 4.966 -23.643 1.00 39.94 262 GLU A O 1
ATOM 2019 N N . LYS A 1 263 ? -5.942 5.846 -22.343 1.00 46.66 263 LYS A N 1
ATOM 2020 C CA . LYS A 1 263 ? -5.725 4.941 -21.203 1.00 46.66 263 LYS A CA 1
ATOM 2021 C C . LYS A 1 263 ? -6.254 3.519 -21.429 1.00 46.66 263 LYS A C 1
ATOM 2023 O O . LYS A 1 263 ? -5.724 2.589 -20.826 1.00 46.66 263 LYS A O 1
ATOM 2028 N N . ASP A 1 264 ? -7.205 3.333 -22.344 1.00 45.88 264 ASP A N 1
ATOM 2029 C CA . ASP A 1 264 ? -7.847 2.032 -22.589 1.00 45.88 264 ASP A CA 1
ATOM 2030 C C . ASP A 1 264 ? -6.962 1.100 -23.446 1.00 45.88 264 ASP A C 1
ATOM 2032 O O . ASP A 1 264 ? -7.123 -0.119 -23.451 1.00 45.88 264 ASP A O 1
ATOM 2036 N N . HIS A 1 265 ? -5.954 1.650 -24.134 1.00 47.78 265 HIS A N 1
ATOM 2037 C CA . HIS A 1 265 ? -5.028 0.872 -24.962 1.00 47.78 265 HIS A CA 1
ATOM 2038 C C . HIS A 1 265 ? -3.879 0.218 -24.181 1.00 47.78 265 HIS A C 1
ATOM 2040 O O . HIS A 1 265 ? -3.306 -0.767 -24.651 1.00 47.78 265 HIS A O 1
ATOM 2046 N N . ILE A 1 266 ? -3.560 0.713 -22.981 1.00 45.38 266 ILE A N 1
ATOM 2047 C CA . ILE A 1 266 ? -2.390 0.254 -22.217 1.00 45.38 266 ILE A CA 1
ATOM 2048 C C . ILE A 1 266 ? -2.616 -1.156 -21.644 1.00 45.38 266 ILE A C 1
ATOM 2050 O O . ILE A 1 266 ? -1.713 -1.992 -21.702 1.00 45.38 266 ILE A O 1
ATOM 2054 N N . GLY A 1 267 ? -3.829 -1.453 -21.160 1.00 51.28 267 GLY A N 1
ATOM 2055 C CA . GLY A 1 267 ? -4.172 -2.776 -20.621 1.00 51.28 267 GLY A CA 1
ATOM 2056 C C . GLY A 1 267 ? -4.151 -3.877 -21.686 1.00 51.28 267 GLY A C 1
ATOM 2057 O O . GLY A 1 267 ? -3.605 -4.958 -21.461 1.00 51.28 267 GLY A O 1
ATOM 2058 N N . LEU A 1 268 ? -4.661 -3.578 -22.886 1.00 47.97 268 LEU A N 1
ATOM 2059 C CA . LEU A 1 268 ? -4.692 -4.534 -23.995 1.00 47.97 268 LEU A CA 1
ATOM 2060 C C . LEU A 1 268 ? -3.286 -4.821 -24.553 1.00 47.97 268 LEU A C 1
ATOM 2062 O O . LEU A 1 268 ? -2.984 -5.963 -24.894 1.00 47.97 268 LEU A O 1
ATOM 2066 N N . TRP A 1 269 ? -2.413 -3.810 -24.622 1.00 58.28 269 TRP A N 1
ATOM 2067 C CA . TRP A 1 269 ? -1.045 -3.970 -25.127 1.00 58.28 269 TRP A CA 1
ATOM 2068 C C . TRP A 1 269 ? -0.145 -4.783 -24.179 1.00 58.28 269 TRP A C 1
ATOM 2070 O O . TRP A 1 269 ? 0.686 -5.570 -24.640 1.00 58.28 269 TRP A O 1
ATOM 2080 N N . MET A 1 270 ? -0.333 -4.662 -22.857 1.00 48.88 270 MET A N 1
ATOM 2081 C CA . MET A 1 270 ? 0.420 -5.468 -21.883 1.00 48.88 270 MET A CA 1
ATOM 2082 C C . MET A 1 270 ? 0.086 -6.961 -21.970 1.00 48.88 270 ME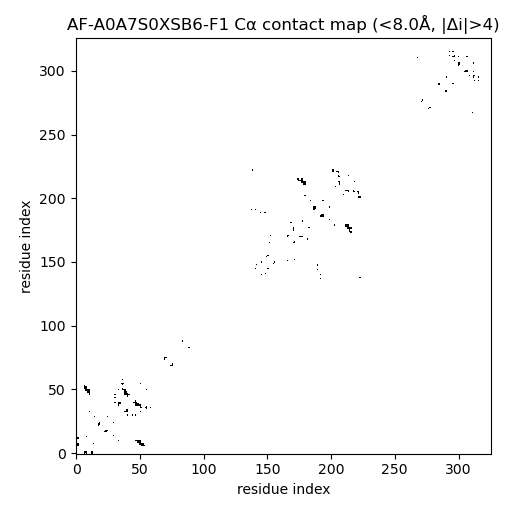T A C 1
ATOM 2084 O O . MET A 1 270 ? 0.994 -7.789 -21.915 1.00 48.88 270 MET A O 1
ATOM 2088 N N . LEU A 1 271 ? -1.187 -7.311 -22.182 1.00 53.44 271 LEU A N 1
ATOM 2089 C CA . LEU A 1 271 ? -1.602 -8.702 -22.398 1.00 53.44 271 LEU A CA 1
ATOM 2090 C C . LEU A 1 271 ? -1.102 -9.253 -23.745 1.00 53.44 271 LEU A C 1
ATOM 2092 O O . LEU A 1 271 ? -0.768 -10.430 -23.843 1.00 53.44 271 LEU A O 1
ATOM 2096 N N . GLN A 1 272 ? -0.985 -8.401 -24.769 1.00 54.94 272 GLN A N 1
ATOM 2097 C CA . GLN A 1 272 ? -0.418 -8.761 -26.077 1.00 54.94 272 GLN A CA 1
ATOM 2098 C C . GLN A 1 272 ? 1.097 -8.993 -26.050 1.00 54.94 272 GLN A C 1
ATOM 2100 O O . GLN A 1 272 ? 1.610 -9.769 -26.853 1.00 54.94 272 GLN A O 1
ATOM 2105 N N . SER A 1 273 ? 1.815 -8.332 -25.142 1.00 46.66 273 SER A N 1
ATOM 2106 C CA . SER A 1 273 ? 3.282 -8.379 -25.077 1.00 46.66 273 SER A CA 1
ATOM 2107 C C . SER A 1 273 ? 3.822 -9.530 -24.220 1.00 46.66 273 SER A C 1
ATOM 2109 O O . SER A 1 273 ? 5.038 -9.673 -24.098 1.00 46.66 273 SER A O 1
ATOM 2111 N N . ASN A 1 274 ? 2.945 -10.357 -23.631 1.00 48.94 274 ASN A N 1
ATOM 2112 C CA . ASN A 1 274 ? 3.334 -11.475 -22.774 1.00 48.94 274 ASN A CA 1
ATOM 2113 C C . ASN A 1 274 ? 2.991 -12.844 -23.413 1.00 48.94 274 ASN A C 1
ATOM 2115 O O . ASN A 1 274 ? 1.884 -13.359 -23.227 1.00 48.94 274 ASN A O 1
ATOM 2119 N N . PRO A 1 275 ? 3.923 -13.462 -24.166 1.00 50.59 275 PRO A N 1
ATOM 2120 C CA . PRO A 1 275 ? 3.654 -14.678 -24.938 1.00 50.59 275 PRO A CA 1
ATOM 2121 C C . PRO A 1 275 ? 3.321 -15.904 -24.074 1.00 50.59 275 PRO A C 1
ATOM 2123 O O . PRO A 1 275 ? 2.613 -16.793 -24.542 1.00 50.59 275 PRO A O 1
ATOM 2126 N N . THR A 1 276 ? 3.760 -15.949 -22.811 1.00 51.19 276 THR A N 1
ATOM 2127 C CA . THR A 1 276 ? 3.482 -17.076 -21.899 1.00 51.19 276 THR A CA 1
ATOM 2128 C C . THR A 1 276 ? 2.041 -17.098 -21.393 1.00 51.19 276 THR A C 1
ATOM 2130 O O . THR A 1 276 ? 1.496 -18.167 -21.110 1.00 51.19 276 THR A O 1
ATOM 2133 N N . PHE A 1 277 ? 1.392 -15.934 -21.308 1.00 57.53 277 PHE A N 1
ATOM 2134 C CA . PHE A 1 277 ? -0.023 -15.847 -20.951 1.00 57.53 277 PHE A CA 1
ATOM 2135 C C . PHE A 1 277 ? -0.893 -16.411 -22.083 1.00 57.53 277 PHE A C 1
ATOM 2137 O O . PHE A 1 277 ? -1.737 -17.273 -21.853 1.00 57.53 277 PHE A O 1
ATOM 2144 N N . ILE A 1 278 ? -0.613 -16.008 -23.327 1.00 54.31 278 ILE A N 1
ATOM 2145 C CA . ILE A 1 278 ? -1.332 -16.491 -24.514 1.00 54.31 278 ILE A CA 1
ATOM 2146 C C . ILE A 1 278 ? -1.125 -18.001 -24.713 1.00 54.31 278 ILE A C 1
ATOM 2148 O O . ILE A 1 278 ? -2.095 -18.702 -24.993 1.00 54.31 278 ILE A O 1
ATOM 2152 N N . SER A 1 279 ? 0.086 -18.531 -24.499 1.00 51.34 279 SER A N 1
ATOM 2153 C CA . SER A 1 279 ? 0.354 -19.970 -24.655 1.00 51.34 279 SER A CA 1
ATOM 2154 C C . SER A 1 279 ? -0.386 -20.842 -23.635 1.00 51.34 279 SER A C 1
ATOM 2156 O O . SER A 1 279 ? -0.894 -21.905 -23.986 1.00 51.34 279 SER A O 1
ATOM 2158 N N . SER A 1 280 ? -0.502 -20.390 -22.380 1.00 52.56 280 SER A N 1
ATOM 2159 C CA . SER A 1 280 ? -1.252 -21.121 -21.346 1.00 52.56 280 SER A CA 1
ATOM 2160 C C . SER A 1 280 ? -2.752 -21.170 -21.655 1.00 52.56 280 SER A C 1
ATOM 2162 O O . SER A 1 280 ? -3.397 -22.186 -21.414 1.00 52.56 280 SER A O 1
ATOM 2164 N N . PHE A 1 281 ? -3.300 -20.116 -22.269 1.00 57.59 281 PHE A N 1
ATOM 2165 C CA . PHE A 1 281 ? -4.694 -20.084 -22.723 1.00 57.59 281 PHE A CA 1
ATOM 2166 C C . PHE A 1 281 ? -4.932 -20.872 -24.018 1.00 57.59 281 PHE A C 1
ATOM 2168 O O . PHE A 1 281 ? -5.970 -21.519 -24.159 1.00 57.59 281 PHE A O 1
ATOM 2175 N N . GLN A 1 282 ? -3.972 -20.881 -24.946 1.00 57.16 282 GLN A N 1
ATOM 2176 C CA . GLN A 1 282 ? -4.033 -21.713 -26.153 1.00 57.16 282 GLN A CA 1
ATOM 2177 C C . GLN A 1 282 ? -4.067 -23.211 -25.818 1.00 57.16 282 GLN A C 1
ATOM 2179 O O . GLN A 1 282 ? -4.753 -23.964 -26.509 1.00 57.16 282 GLN A O 1
ATOM 2184 N N . ASN A 1 283 ? -3.422 -23.632 -24.726 1.00 53.09 283 ASN A N 1
ATOM 2185 C CA . ASN A 1 283 ? -3.515 -25.004 -24.216 1.00 53.09 283 ASN A CA 1
ATOM 2186 C C . ASN A 1 283 ? -4.923 -25.353 -23.686 1.00 53.09 283 ASN A C 1
ATOM 2188 O O . ASN A 1 283 ? -5.372 -26.480 -23.861 1.00 53.09 283 ASN A O 1
ATOM 2192 N N . CYS A 1 284 ? -5.663 -24.392 -23.117 1.00 50.06 284 CYS A N 1
ATOM 2193 C CA . CYS A 1 284 ? -7.070 -24.597 -22.736 1.00 50.06 284 CYS A CA 1
ATOM 2194 C C . CYS A 1 284 ? -8.024 -24.657 -23.941 1.00 50.06 284 CYS A C 1
ATOM 2196 O O . CYS A 1 284 ? -9.045 -25.331 -23.868 1.00 50.06 284 CYS A O 1
ATOM 2198 N N . LEU A 1 285 ? -7.709 -23.961 -25.039 1.00 54.03 285 LEU A N 1
ATOM 2199 C CA . LEU A 1 285 ? -8.530 -23.938 -26.262 1.00 54.03 285 LEU A CA 1
ATOM 2200 C C . LEU A 1 285 ? -8.239 -25.100 -27.229 1.00 54.03 285 LEU A C 1
ATOM 2202 O O . LEU A 1 285 ? -9.004 -25.322 -28.166 1.00 54.03 285 LEU A O 1
ATOM 2206 N N . SER A 1 286 ? -7.127 -25.816 -27.047 1.00 55.94 286 SER A N 1
ATOM 2207 C CA . SER A 1 286 ? -6.734 -26.951 -27.899 1.00 55.94 286 SER A CA 1
ATOM 2208 C C . SER A 1 286 ? -7.367 -28.275 -27.466 1.00 55.94 286 SER A C 1
ATOM 2210 O O . SER A 1 286 ? -7.542 -29.170 -28.299 1.00 55.94 286 SER A O 1
ATOM 2212 N N . ASP A 1 287 ? -7.824 -28.375 -26.217 1.00 52.19 287 ASP A N 1
ATOM 2213 C CA . ASP A 1 287 ? -8.884 -29.312 -25.863 1.00 52.19 287 ASP A CA 1
ATOM 2214 C C . ASP A 1 287 ? -10.155 -28.822 -26.562 1.00 52.19 287 ASP A C 1
ATOM 2216 O O . ASP A 1 287 ? -10.673 -27.769 -26.217 1.00 52.19 287 ASP A O 1
ATOM 2220 N N . LYS A 1 288 ? -10.639 -29.562 -27.570 1.00 56.22 288 LYS A N 1
ATOM 2221 C CA . LYS A 1 288 ? -11.747 -29.230 -28.502 1.00 56.22 288 LYS A CA 1
ATOM 2222 C C . LYS A 1 288 ? -13.125 -28.952 -27.861 1.00 56.22 288 LYS A C 1
ATOM 2224 O O . LYS A 1 288 ? -14.158 -29.176 -28.489 1.00 56.22 288 LYS A O 1
ATOM 2229 N N . ARG A 1 289 ? -13.182 -28.541 -26.600 1.00 65.75 289 ARG A N 1
ATOM 2230 C CA . ARG A 1 289 ? -14.390 -28.080 -25.933 1.00 65.75 289 ARG A CA 1
ATOM 2231 C C . ARG A 1 289 ? -14.621 -26.635 -26.345 1.00 65.75 289 ARG A C 1
ATOM 2233 O O . ARG A 1 289 ? -13.751 -25.786 -26.180 1.00 65.75 289 ARG A O 1
ATOM 2240 N N . GLU A 1 290 ? -15.801 -26.366 -26.883 1.00 76.62 290 GLU A N 1
ATOM 2241 C CA . GLU A 1 290 ? -16.257 -24.999 -27.096 1.00 76.62 290 GLU A CA 1
ATOM 2242 C C . GLU A 1 290 ? -16.343 -24.306 -25.733 1.00 76.62 290 GLU A C 1
ATOM 2244 O O . GLU A 1 290 ? -17.218 -24.598 -24.922 1.00 76.62 290 GLU A O 1
ATOM 2249 N N . VAL A 1 291 ? -15.386 -23.425 -25.451 1.00 85.62 291 VAL A N 1
ATOM 2250 C CA . VAL A 1 291 ? -15.444 -22.543 -24.284 1.00 85.62 291 VAL A CA 1
ATOM 2251 C C . VAL A 1 291 ? -16.419 -21.422 -24.625 1.00 85.62 291 VAL A C 1
ATOM 2253 O O . VAL A 1 291 ? -16.260 -20.776 -25.660 1.00 85.62 291 VAL A O 1
ATOM 2256 N N . SER A 1 292 ? -17.437 -21.191 -23.795 1.00 90.50 292 SER A N 1
ATOM 2257 C CA . SER A 1 292 ? -18.345 -20.062 -24.003 1.00 90.50 292 SER A CA 1
ATOM 2258 C C . SER A 1 292 ? -17.656 -18.742 -23.640 1.00 90.50 292 SER A C 1
ATOM 2260 O O . SER A 1 292 ? -16.723 -18.701 -22.834 1.00 90.50 292 SER A O 1
ATOM 2262 N N . SER A 1 293 ? -18.126 -17.632 -24.215 1.00 88.31 293 SER A N 1
ATOM 2263 C CA . SER A 1 293 ? -17.589 -16.309 -23.875 1.00 88.31 293 SER A CA 1
ATOM 2264 C C . SER A 1 293 ? -17.760 -15.978 -22.387 1.00 88.31 293 SER A C 1
ATOM 2266 O O . SER A 1 293 ? -16.919 -15.276 -21.834 1.00 88.31 293 SER A O 1
ATOM 2268 N N . ASP A 1 294 ? -18.815 -16.473 -21.738 1.00 87.62 294 ASP A N 1
ATOM 2269 C CA . ASP A 1 294 ? -19.097 -16.200 -20.3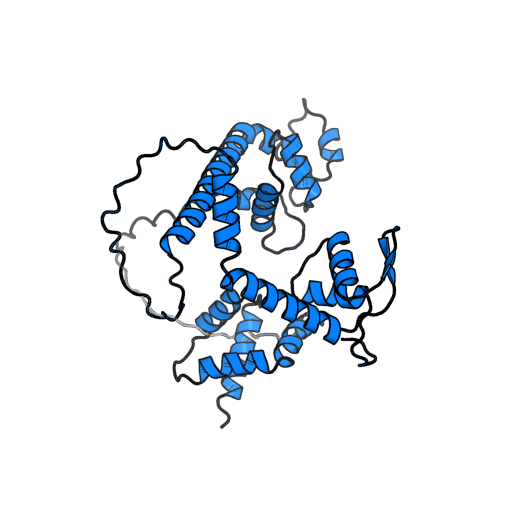25 1.00 87.62 294 ASP A CA 1
ATOM 2270 C C . ASP A 1 294 ? -18.200 -17.034 -19.394 1.00 87.62 294 ASP A C 1
ATOM 2272 O O . ASP A 1 294 ? -17.720 -16.529 -18.375 1.00 87.62 294 ASP A O 1
ATOM 2276 N N . ASP A 1 295 ? -17.888 -18.277 -19.777 1.00 86.19 295 ASP A N 1
ATOM 2277 C CA . ASP A 1 295 ? -16.909 -19.111 -19.066 1.00 86.19 295 ASP A CA 1
ATOM 2278 C C . ASP A 1 295 ? -15.507 -18.500 -19.153 1.00 86.19 295 ASP A C 1
ATOM 2280 O O . ASP A 1 295 ? -14.760 -18.490 -18.175 1.00 86.19 295 ASP A O 1
ATOM 2284 N N . PHE A 1 296 ? -15.166 -17.926 -20.310 1.00 86.31 296 PHE A N 1
ATOM 2285 C CA . PHE A 1 296 ? -13.901 -17.227 -20.511 1.00 86.31 296 PHE A CA 1
ATOM 2286 C C . PHE A 1 296 ? -13.773 -15.978 -19.627 1.00 86.31 296 PHE A C 1
ATOM 2288 O O . PHE A 1 296 ? -12.748 -15.784 -18.970 1.00 86.31 296 PHE A O 1
ATOM 2295 N N . VAL A 1 297 ? -14.821 -15.151 -19.563 1.00 85.69 297 VAL A N 1
ATOM 2296 C CA . VAL A 1 297 ? -14.866 -13.967 -18.686 1.00 85.69 297 VAL A CA 1
ATOM 2297 C C . VAL A 1 297 ? -14.758 -14.384 -17.216 1.00 85.69 297 VAL A C 1
ATOM 2299 O O . VAL A 1 297 ? -14.010 -13.778 -16.446 1.00 85.69 297 VAL A O 1
ATOM 2302 N N . SER A 1 298 ? -15.446 -15.462 -16.836 1.00 81.12 298 SER A N 1
ATOM 2303 C CA . SER A 1 298 ? -15.414 -16.005 -15.475 1.00 81.12 298 SER A CA 1
ATOM 2304 C C . SER A 1 298 ? -14.028 -16.540 -15.101 1.00 81.12 298 SER A C 1
ATOM 2306 O O . SER A 1 298 ? -13.543 -16.269 -14.003 1.00 81.12 298 SER A O 1
ATOM 2308 N N . ALA A 1 299 ? -13.345 -17.225 -16.022 1.00 79.81 299 ALA A N 1
ATOM 2309 C CA . ALA A 1 299 ? -11.975 -17.696 -15.825 1.00 79.81 299 ALA A CA 1
ATOM 2310 C C . ALA A 1 299 ? -10.980 -16.535 -15.647 1.00 79.81 299 ALA A C 1
ATOM 2312 O O . ALA A 1 299 ? -10.130 -16.585 -14.756 1.00 79.81 299 ALA A O 1
ATOM 2313 N N . LEU A 1 300 ? -11.113 -15.463 -16.438 1.00 83.50 300 LEU A N 1
ATOM 2314 C CA . LEU A 1 300 ? -10.297 -14.256 -16.277 1.00 83.50 300 LEU A CA 1
ATOM 2315 C C . LEU A 1 300 ? -10.517 -13.610 -14.904 1.00 83.50 300 LEU A C 1
ATOM 2317 O O . LEU A 1 300 ? -9.546 -13.312 -14.205 1.00 83.50 300 LEU A O 1
ATOM 2321 N N . SER A 1 301 ? -11.773 -13.489 -14.471 1.00 78.31 301 SER A N 1
ATOM 2322 C CA . SER A 1 301 ? -12.104 -12.944 -13.153 1.00 78.31 301 SER A CA 1
ATOM 2323 C C . SER A 1 301 ? -11.538 -13.794 -12.008 1.00 78.31 301 SER A C 1
ATOM 2325 O O . SER A 1 301 ? -10.934 -13.248 -11.085 1.00 78.31 301 SER A O 1
ATOM 2327 N N . LEU A 1 302 ? -11.639 -15.127 -12.097 1.00 73.69 302 LEU A N 1
ATOM 2328 C CA . LEU A 1 302 ? -11.058 -16.056 -11.117 1.00 73.69 302 LEU A CA 1
ATOM 2329 C C . LEU A 1 302 ? -9.527 -15.983 -11.062 1.00 73.69 302 LEU A C 1
ATOM 2331 O O . LEU A 1 302 ? -8.944 -16.183 -10.000 1.00 73.69 302 LEU A O 1
ATOM 2335 N N . SER A 1 303 ? -8.875 -15.656 -12.180 1.00 74.44 303 SER A N 1
ATOM 2336 C CA . SER A 1 303 ? -7.423 -15.446 -12.239 1.00 74.44 303 SER A CA 1
ATOM 2337 C C . SER A 1 303 ? -6.961 -14.077 -11.714 1.00 74.44 303 SER A C 1
ATOM 2339 O O . SER A 1 303 ? -5.773 -13.768 -11.771 1.00 74.44 303 SER A O 1
ATOM 2341 N N . GLY A 1 304 ? -7.880 -13.247 -11.203 1.00 79.69 304 GLY A N 1
ATOM 2342 C CA . GLY A 1 304 ? -7.580 -11.904 -10.701 1.00 79.69 304 GLY A CA 1
ATOM 2343 C C . GLY A 1 304 ? -7.365 -10.861 -11.802 1.00 79.69 304 GLY A C 1
ATOM 2344 O O . GLY A 1 304 ? -6.946 -9.741 -11.515 1.00 79.69 304 GLY A O 1
ATOM 2345 N N . VAL A 1 305 ? -7.659 -11.205 -13.060 1.00 85.25 305 VAL A N 1
ATOM 2346 C CA . VAL A 1 305 ? -7.577 -10.284 -14.194 1.00 85.25 305 VAL A CA 1
ATOM 2347 C C . VAL A 1 305 ? -8.883 -9.496 -14.273 1.00 85.25 305 VAL A C 1
ATOM 2349 O O . VAL A 1 305 ? -9.926 -10.019 -14.664 1.00 85.25 305 VAL A O 1
ATOM 2352 N N . VAL A 1 306 ? -8.828 -8.219 -13.893 1.00 83.00 306 VAL A N 1
ATOM 2353 C CA . VAL A 1 306 ? -9.978 -7.309 -13.957 1.00 83.00 306 VAL A CA 1
ATOM 2354 C C . VAL A 1 306 ? -9.997 -6.630 -15.326 1.00 83.00 306 VAL A C 1
ATOM 2356 O O . VAL A 1 306 ? -9.239 -5.696 -15.580 1.00 83.00 306 VAL A O 1
ATOM 2359 N N . LEU A 1 307 ? -10.861 -7.112 -16.219 1.00 86.94 307 LEU A N 1
ATOM 2360 C CA . LEU A 1 307 ? -11.171 -6.477 -17.502 1.00 86.94 307 LEU A CA 1
ATOM 2361 C C . LEU A 1 307 ? -12.631 -6.035 -17.515 1.00 86.94 307 LEU A C 1
ATOM 2363 O O . LEU A 1 307 ? -13.482 -6.646 -16.867 1.00 86.94 307 LEU A O 1
ATOM 2367 N N . SER A 1 308 ? -12.935 -4.994 -18.291 1.00 87.88 308 SER A N 1
ATOM 2368 C CA . SER A 1 308 ? -14.329 -4.707 -18.615 1.00 87.88 308 SER A CA 1
ATOM 2369 C C . SER A 1 308 ? -14.924 -5.884 -19.401 1.00 87.88 308 SER A C 1
ATOM 2371 O O . SER A 1 308 ? -14.216 -6.544 -20.166 1.00 87.88 308 SER A O 1
ATOM 2373 N N . ASP A 1 309 ? -16.228 -6.143 -19.256 1.00 82.38 309 ASP A N 1
ATOM 2374 C CA . ASP A 1 309 ? -16.912 -7.220 -20.000 1.00 82.38 309 ASP A CA 1
ATOM 2375 C C . ASP A 1 309 ? -16.709 -7.064 -21.522 1.00 82.38 309 ASP A C 1
ATOM 2377 O O . ASP A 1 309 ? -16.513 -8.032 -22.253 1.00 82.38 309 ASP A O 1
ATOM 2381 N N . ARG A 1 310 ? -16.638 -5.816 -22.002 1.00 89.25 310 ARG A N 1
ATOM 2382 C CA . ARG A 1 310 ? -16.337 -5.500 -23.402 1.00 89.25 310 ARG A CA 1
ATOM 2383 C C . ARG A 1 310 ? -14.935 -5.956 -23.817 1.00 89.25 310 ARG A C 1
ATOM 2385 O O . ARG A 1 310 ? -14.795 -6.552 -24.885 1.00 89.25 310 ARG A O 1
ATOM 2392 N N . ASP A 1 311 ? -13.918 -5.681 -23.005 1.00 88.50 311 ASP A N 1
ATOM 2393 C CA . ASP A 1 311 ? -12.526 -6.013 -23.331 1.00 88.50 311 ASP A CA 1
ATOM 2394 C C . ASP A 1 311 ? -12.265 -7.513 -23.221 1.00 88.50 311 ASP A C 1
ATOM 2396 O O . ASP A 1 311 ? -11.588 -8.082 -24.076 1.00 88.50 311 ASP A O 1
ATOM 2400 N N . ALA A 1 312 ? -12.858 -8.173 -22.223 1.00 87.94 312 ALA A N 1
ATOM 2401 C CA . ALA A 1 312 ? -12.778 -9.620 -22.073 1.00 87.94 312 ALA A CA 1
ATOM 2402 C C . ALA A 1 312 ? -13.405 -10.347 -23.279 1.00 87.94 312 ALA A C 1
ATOM 2404 O O . ALA A 1 312 ? -12.804 -11.278 -23.820 1.00 87.94 312 ALA A O 1
ATOM 2405 N N . ARG A 1 313 ? -14.556 -9.869 -23.775 1.00 87.31 313 ARG A N 1
ATOM 2406 C CA . ARG A 1 313 ? -15.205 -10.410 -24.983 1.00 87.31 313 ARG A CA 1
ATOM 2407 C C . ARG A 1 313 ? -14.429 -10.123 -26.266 1.00 87.31 313 ARG A C 1
ATOM 2409 O O . ARG A 1 313 ? -14.352 -10.987 -27.137 1.00 87.31 313 ARG A O 1
ATOM 2416 N N . GLU A 1 314 ? -13.831 -8.941 -26.406 1.00 87.56 314 GLU A N 1
ATOM 2417 C CA . GLU A 1 314 ? -12.986 -8.635 -27.569 1.00 87.56 314 GLU A CA 1
ATOM 2418 C C . GLU A 1 314 ? -11.702 -9.478 -27.567 1.00 87.56 314 GLU A C 1
ATOM 2420 O O . GLU A 1 314 ? -11.263 -9.944 -28.621 1.00 87.56 314 GLU A O 1
ATOM 2425 N N . LEU A 1 315 ? -11.129 -9.737 -26.389 1.00 90.19 315 LEU A N 1
ATOM 2426 C CA . LEU A 1 315 ? -9.979 -10.622 -26.226 1.00 90.19 315 LEU A CA 1
ATOM 2427 C C . LEU A 1 315 ? -10.345 -12.076 -26.568 1.00 90.19 315 LEU A C 1
ATOM 2429 O O . LEU A 1 315 ? -9.614 -12.722 -27.321 1.00 90.19 315 LEU A O 1
ATOM 2433 N N . PHE A 1 316 ? -11.516 -12.545 -26.128 1.00 90.69 316 PHE A N 1
ATOM 2434 C CA . PHE A 1 316 ? -12.072 -13.848 -26.503 1.00 90.69 316 PHE A CA 1
ATOM 2435 C C . PHE A 1 316 ? -12.266 -13.985 -28.022 1.00 90.69 316 PHE A C 1
ATOM 2437 O O . PHE A 1 316 ? -11.780 -14.936 -28.634 1.00 90.69 316 PHE A O 1
ATOM 2444 N N . ARG A 1 317 ? -12.893 -12.988 -28.663 1.00 88.12 317 ARG A N 1
ATOM 2445 C CA . ARG A 1 317 ? -13.113 -12.958 -30.120 1.00 88.12 317 ARG A CA 1
ATOM 2446 C C . ARG A 1 317 ? -11.799 -13.040 -30.898 1.00 88.12 317 ARG A C 1
ATOM 2448 O O . ARG A 1 317 ? -11.717 -13.730 -31.910 1.00 88.12 317 ARG A O 1
ATOM 2455 N N . ARG A 1 318 ? -10.753 -12.351 -30.431 1.00 83.38 318 ARG A N 1
ATOM 2456 C CA . ARG A 1 318 ? -9.421 -12.392 -31.057 1.00 83.38 318 ARG A CA 1
ATOM 2457 C C . ARG A 1 318 ? -8.722 -13.733 -30.868 1.00 83.38 318 ARG A C 1
ATOM 2459 O O . ARG A 1 318 ? -8.078 -14.190 -31.807 1.00 83.38 318 ARG A O 1
ATOM 2466 N N . ALA A 1 319 ? -8.871 -14.363 -29.703 1.00 82.56 319 ALA A N 1
ATOM 2467 C CA . ALA A 1 319 ? -8.341 -15.700 -29.448 1.00 82.56 319 ALA A CA 1
ATOM 2468 C C . ALA A 1 319 ? -8.997 -16.764 -30.349 1.00 82.56 319 ALA A C 1
ATOM 2470 O O . ALA A 1 319 ? -8.313 -17.659 -30.835 1.00 82.56 319 ALA A O 1
ATOM 2471 N N . GLN A 1 320 ? -10.296 -16.632 -30.641 1.00 82.69 320 GLN A N 1
ATOM 2472 C CA . GLN A 1 320 ? -10.986 -17.504 -31.601 1.00 82.69 320 GLN A CA 1
ATOM 2473 C C . GLN A 1 320 ? -10.534 -17.273 -33.053 1.00 82.69 320 GLN A C 1
ATOM 2475 O O . GLN A 1 320 ? -10.406 -18.219 -33.825 1.00 82.69 320 GLN A O 1
ATOM 2480 N N . LEU A 1 321 ? -10.268 -16.022 -33.443 1.00 82.25 321 LEU A N 1
ATOM 2481 C CA . LEU A 1 321 ? -9.785 -15.711 -34.794 1.00 82.25 321 LEU A CA 1
ATOM 2482 C C . LEU A 1 321 ? -8.349 -16.195 -35.037 1.00 82.25 321 LEU A C 1
ATOM 2484 O O . LEU A 1 321 ? -8.017 -16.542 -36.167 1.00 82.25 321 LEU A O 1
ATOM 2488 N N . SER A 1 322 ? -7.501 -16.225 -34.005 1.00 75.88 322 SER A N 1
ATOM 2489 C CA . SER A 1 322 ? -6.125 -16.720 -34.127 1.00 75.88 322 SER A CA 1
ATOM 2490 C C . SER A 1 322 ? -6.027 -18.247 -34.122 1.00 75.88 322 SER A C 1
ATOM 2492 O O . SER A 1 322 ? -5.072 -18.778 -34.683 1.00 75.88 322 SER A O 1
ATOM 2494 N N . SER A 1 323 ? -7.004 -18.959 -33.546 1.00 74.69 323 SER A N 1
ATOM 2495 C CA . SER A 1 323 ? -7.051 -20.427 -33.573 1.00 74.69 323 SER A CA 1
ATOM 2496 C C . SER A 1 323 ? -7.631 -21.001 -34.873 1.00 74.69 323 SER A C 1
ATOM 2498 O O . SER A 1 323 ? -7.300 -22.125 -35.234 1.00 74.69 323 SER A O 1
ATOM 2500 N N . GLY A 1 324 ? -8.450 -20.235 -35.604 1.00 66.38 324 GLY A N 1
ATOM 2501 C CA . GLY A 1 324 ? -9.101 -20.670 -36.850 1.00 66.38 324 GLY A CA 1
ATOM 2502 C C . GLY A 1 324 ? -8.277 -20.520 -38.139 1.00 66.38 324 GLY A C 1
ATOM 2503 O O . GLY A 1 324 ? -8.844 -20.637 -39.222 1.00 66.38 324 GLY A O 1
ATOM 2504 N N . GLY A 1 325 ? -6.980 -20.206 -38.046 1.00 50.97 325 GLY A N 1
ATOM 2505 C CA . GLY A 1 325 ? -6.117 -19.874 -39.192 1.00 50.97 325 GLY A CA 1
ATOM 2506 C C . GLY A 1 325 ? -5.065 -20.920 -39.587 1.00 50.97 325 GLY A C 1
ATOM 2507 O O . GLY A 1 325 ? -4.127 -20.554 -40.295 1.00 50.97 325 GLY A O 1
ATOM 2508 N N . GLY A 1 326 ? -5.173 -22.166 -39.115 1.00 41.31 326 GLY A N 1
ATOM 2509 C CA . GLY A 1 326 ? -4.227 -23.259 -39.394 1.00 41.31 326 GLY A CA 1
ATOM 2510 C C . GLY A 1 326 ? -4.862 -24.431 -40.123 1.00 41.31 326 GLY A C 1
ATOM 2511 O O . GLY A 1 326 ? -5.953 -24.855 -39.685 1.00 41.31 326 GLY A O 1
#